Protein AF-A0A3D4I2K8-F1 (afdb_monomer_lite)

Secondary structure (DSSP, 8-state):
-EEEEETT-EEEEEEEEE-SS-B-TTS-EEEEEEETTEEEEEEEE-B-TT-EEEEEEEEE--SS-EEEEEEEEESSSEES-SEEEEEEE-----PPPPP-TT---TT--PPPPP----B-EEEEEEEEEEEE--EEEE--EEEEE-TT-TTSEEEEE--EEEE--EEEEEEEEEEEEEEEEEEEEE-TT-TT-BTTEEEETSEEEEEEEEEEEES-GGG-----EEEEE-GGGTTTS-EEEEEEEE-GGG-EEEEPPPTT-TT--S-EEPPTTPPSEEEEEEEEEEEEEETTEEEEEEEEEEEEEEEETHHHHT-PPP---

Radius of gyration: 32.29 Å; chains: 1; bounding box: 83×31×121 Å

Foldseek 3Di:
DEAEAEAFAKAKDKWKFAAQAWQDQVRHKKKWKQWPNDIDIDTSATDHHGDMFMDMDIDTHHNDWDKIWIAMDMPHTDIPDRIYIYGHDYDDAQADDQFDPPDDDPPDDQADFDDDDFFFKDKTKGKDKDKDWDWDKDWDWDWDADPPDPVRTDTDTPIDTDTPIDIDMDIGMWMKGKDKAKDKAFDPPQPPDDTLEGAAQGWIKMKMKMAMDTPDQVQKFAWDWKKKAWRVCVSPNGIFIWDFPATTRTIMTIAQQDPPDPVSDRTDHGHQNDDFAKTKMWMKIWDTYHSRGIGIDIYIDTGTHDHGPVVVVPPDPPDDD

Structure (mmCIF, N/CA/C/O backbone):
data_AF-A0A3D4I2K8-F1
#
_entry.id   AF-A0A3D4I2K8-F1
#
loop_
_atom_site.group_PDB
_atom_site.id
_atom_site.type_symbol
_atom_site.label_atom_id
_atom_site.label_alt_id
_atom_site.label_comp_id
_atom_site.label_asym_id
_atom_site.label_entity_id
_atom_site.label_seq_id
_atom_site.pdbx_PDB_ins_code
_atom_site.Cartn_x
_atom_site.Cartn_y
_atom_site.Cartn_z
_atom_site.occupancy
_atom_site.B_iso_or_equiv
_atom_site.auth_seq_id
_atom_site.auth_comp_id
_atom_site.auth_asym_id
_atom_site.auth_atom_id
_atom_site.pdbx_PDB_model_num
ATOM 1 N N . ASP A 1 1 ? 18.053 4.740 -0.626 1.00 73.81 1 ASP A N 1
ATOM 2 C CA . ASP A 1 1 ? 16.709 5.035 -0.072 1.00 73.81 1 ASP A CA 1
ATOM 3 C C . ASP A 1 1 ? 16.330 4.235 1.176 1.00 73.81 1 ASP A C 1
ATOM 5 O O . ASP A 1 1 ? 16.915 3.188 1.446 1.00 73.81 1 ASP A O 1
ATOM 9 N N . THR A 1 2 ? 15.350 4.719 1.959 1.00 84.38 2 THR A N 1
ATOM 10 C CA . THR A 1 2 ? 14.771 3.992 3.112 1.00 84.38 2 THR A CA 1
ATOM 11 C C . THR A 1 2 ? 13.264 3.791 2.949 1.00 84.38 2 THR A C 1
ATOM 13 O O . THR A 1 2 ? 12.526 4.759 2.794 1.00 84.38 2 THR A O 1
ATOM 16 N N . ALA A 1 3 ? 12.797 2.548 3.070 1.00 88.94 3 ALA A N 1
ATOM 17 C CA . ALA A 1 3 ? 11.380 2.185 3.069 1.00 88.94 3 ALA A CA 1
ATOM 18 C C . ALA A 1 3 ? 10.972 1.582 4.422 1.00 88.94 3 ALA A C 1
ATOM 20 O O . ALA A 1 3 ? 11.785 0.941 5.085 1.00 88.94 3 ALA A O 1
ATOM 21 N N . THR A 1 4 ? 9.712 1.751 4.827 1.00 95.06 4 THR A N 1
ATOM 22 C CA . THR A 1 4 ? 9.173 1.144 6.057 1.00 95.06 4 THR A CA 1
ATOM 23 C C . THR A 1 4 ? 8.029 0.204 5.713 1.00 95.06 4 THR A C 1
ATOM 25 O O . THR A 1 4 ? 7.019 0.627 5.154 1.00 95.06 4 THR A O 1
ATOM 28 N N . TYR A 1 5 ? 8.167 -1.059 6.104 1.00 96.88 5 TYR A N 1
ATOM 29 C CA . TYR A 1 5 ? 7.206 -2.126 5.837 1.00 96.88 5 TYR A CA 1
ATOM 30 C C . TYR A 1 5 ? 6.769 -2.816 7.129 1.00 96.88 5 TYR A C 1
ATOM 32 O O . TYR A 1 5 ? 7.458 -2.732 8.144 1.00 96.88 5 TYR A O 1
ATOM 40 N N . ARG A 1 6 ? 5.628 -3.510 7.104 1.00 96.19 6 ARG A N 1
ATOM 41 C CA . ARG A 1 6 ? 5.141 -4.303 8.245 1.00 96.19 6 ARG A CA 1
ATOM 42 C C . ARG A 1 6 ? 5.667 -5.735 8.140 1.00 96.19 6 ARG A C 1
ATOM 44 O O . ARG A 1 6 ? 6.015 -6.191 7.054 1.00 96.19 6 ARG A O 1
ATOM 51 N N . CYS A 1 7 ? 5.770 -6.426 9.270 1.00 96.75 7 CYS A N 1
ATOM 52 C CA . CYS A 1 7 ? 6.119 -7.848 9.300 1.00 96.75 7 CYS A CA 1
ATOM 53 C C . CYS A 1 7 ? 5.029 -8.706 8.640 1.00 96.75 7 CYS A C 1
ATOM 55 O O . CYS A 1 7 ? 3.849 -8.408 8.811 1.00 96.75 7 CYS A O 1
ATOM 57 N N . ASP A 1 8 ? 5.431 -9.805 7.995 1.00 95.94 8 ASP A N 1
ATOM 58 C CA . ASP A 1 8 ? 4.536 -10.829 7.420 1.00 95.94 8 ASP A CA 1
ATOM 59 C C . ASP A 1 8 ? 3.529 -10.269 6.386 1.00 95.94 8 ASP A C 1
ATOM 61 O O . ASP A 1 8 ? 2.357 -10.653 6.346 1.00 95.94 8 ASP A O 1
ATOM 65 N N . THR A 1 9 ? 3.977 -9.329 5.547 1.00 96.69 9 THR A N 1
ATOM 66 C CA . THR A 1 9 ? 3.178 -8.711 4.476 1.00 96.69 9 THR A CA 1
ATOM 67 C C . THR A 1 9 ? 3.872 -8.795 3.119 1.00 96.69 9 THR A C 1
ATOM 69 O O . THR A 1 9 ? 5.096 -8.871 3.015 1.00 96.69 9 THR A O 1
ATOM 72 N N . ASP A 1 10 ? 3.078 -8.768 2.049 1.00 97.75 10 ASP A N 1
ATOM 73 C CA . ASP A 1 10 ? 3.593 -8.588 0.693 1.00 97.75 10 ASP A CA 1
ATOM 74 C C . ASP A 1 10 ? 3.864 -7.107 0.437 1.00 97.75 10 ASP A C 1
ATOM 76 O O . ASP A 1 10 ? 3.031 -6.253 0.728 1.00 97.75 10 ASP A O 1
ATOM 80 N N . VAL A 1 11 ? 5.003 -6.774 -0.151 1.00 98.00 11 VAL A N 1
ATOM 81 C CA . VAL A 1 11 ? 5.384 -5.383 -0.408 1.00 98.00 11 VAL A CA 1
ATOM 82 C C . VAL A 1 11 ? 5.962 -5.228 -1.804 1.00 98.00 11 VAL A C 1
ATOM 84 O O . VAL A 1 11 ? 6.382 -6.201 -2.434 1.00 98.00 11 VAL A O 1
ATOM 87 N N . VAL A 1 12 ? 5.972 -3.989 -2.291 1.00 98.25 12 VAL A N 1
ATOM 88 C CA . VAL A 1 12 ? 6.625 -3.608 -3.544 1.00 98.25 12 VAL A CA 1
ATOM 89 C C . VAL A 1 12 ? 7.710 -2.591 -3.217 1.00 98.25 12 VAL A C 1
ATOM 91 O O . VAL A 1 12 ? 7.452 -1.588 -2.549 1.00 98.25 12 VAL A O 1
ATOM 94 N N . THR A 1 13 ? 8.929 -2.878 -3.661 1.00 97.81 13 THR A N 1
ATOM 95 C CA . THR A 1 13 ? 10.076 -1.971 -3.570 1.00 97.81 13 THR A CA 1
ATOM 96 C C . THR A 1 13 ? 10.485 -1.583 -4.976 1.00 97.81 13 THR A C 1
ATOM 98 O O . THR A 1 13 ? 10.654 -2.463 -5.817 1.00 97.81 13 THR A O 1
ATOM 101 N N . SER A 1 14 ? 10.664 -0.288 -5.210 1.00 97.38 14 SER A N 1
ATOM 102 C CA . SER A 1 14 ? 10.952 0.260 -6.532 1.00 97.38 14 SER A CA 1
ATOM 103 C C . SER A 1 14 ? 12.134 1.212 -6.474 1.00 97.38 14 SER A C 1
ATOM 105 O O . SER A 1 14 ? 12.359 1.844 -5.445 1.00 97.38 14 SER A O 1
ATOM 107 N N . VAL A 1 15 ? 12.841 1.331 -7.592 1.00 97.62 15 VAL A N 1
ATOM 108 C CA . VAL A 1 15 ? 13.827 2.385 -7.858 1.00 97.62 15 VAL A CA 1
ATOM 109 C C . VAL A 1 15 ? 13.596 2.922 -9.268 1.00 97.62 15 VAL A C 1
ATOM 111 O O . VAL A 1 15 ? 12.865 2.311 -10.056 1.00 97.62 15 VAL A O 1
ATOM 114 N N . VAL A 1 16 ? 14.196 4.061 -9.599 1.00 98.00 16 VAL A N 1
ATOM 115 C CA . VAL A 1 16 ? 14.132 4.614 -10.957 1.00 98.00 16 VAL A CA 1
ATOM 116 C C . VAL A 1 16 ? 15.341 4.131 -11.752 1.00 98.00 16 VAL A C 1
ATOM 118 O O . VAL A 1 16 ? 16.465 4.179 -11.257 1.00 98.00 16 VAL A O 1
ATOM 121 N N . LEU A 1 17 ? 15.110 3.669 -12.981 1.00 98.50 17 LEU A N 1
ATOM 122 C CA . LEU A 1 17 ? 16.149 3.430 -13.978 1.00 98.50 17 LEU A CA 1
ATOM 123 C C . LEU A 1 17 ? 16.086 4.551 -15.018 1.00 98.50 17 LEU A C 1
ATOM 125 O O . LEU A 1 17 ? 15.033 4.759 -15.617 1.00 98.50 17 LEU A O 1
ATOM 129 N N . SER A 1 18 ? 17.199 5.240 -15.249 1.00 98.00 18 SER A N 1
ATOM 130 C CA . SER A 1 18 ? 17.354 6.249 -16.302 1.00 98.00 18 SER A CA 1
ATOM 131 C C . SER A 1 18 ? 18.456 5.860 -17.287 1.00 98.00 18 SER A C 1
ATOM 133 O O . SER A 1 18 ? 19.320 5.033 -16.982 1.00 98.00 18 SER A O 1
ATOM 135 N N . SER A 1 19 ? 18.444 6.423 -18.493 1.00 97.25 19 SER A N 1
ATOM 136 C CA . SER A 1 19 ? 19.515 6.192 -19.465 1.00 97.25 19 SER A CA 1
ATOM 137 C C . SER A 1 19 ? 19.704 7.379 -20.392 1.00 97.25 19 SER A C 1
ATOM 139 O O . SER A 1 19 ? 18.735 7.908 -20.912 1.00 97.25 19 SER A O 1
ATOM 141 N N . ASP A 1 20 ? 20.957 7.751 -20.649 1.00 97.00 20 ASP A N 1
ATOM 142 C CA . ASP A 1 20 ? 21.304 8.811 -21.606 1.00 97.00 20 ASP A CA 1
ATOM 143 C C . ASP A 1 20 ? 21.346 8.307 -23.062 1.00 97.00 20 ASP A C 1
ATOM 145 O O . ASP A 1 20 ? 21.578 9.079 -23.986 1.00 97.00 20 ASP A O 1
ATOM 149 N N . SER A 1 21 ? 21.153 7.003 -23.271 1.00 96.19 21 SER A N 1
ATOM 150 C CA . SER A 1 21 ? 21.196 6.332 -24.572 1.00 96.19 21 SER A CA 1
ATOM 151 C C . SER A 1 21 ? 20.021 5.379 -24.718 1.00 96.19 21 SER A C 1
ATOM 153 O O . SER A 1 21 ? 19.584 4.804 -23.721 1.00 96.19 21 SER A O 1
ATOM 155 N N . ASP A 1 22 ? 19.587 5.125 -25.948 1.00 96.62 22 ASP A N 1
ATOM 156 C CA . ASP A 1 22 ? 18.518 4.170 -26.213 1.00 96.62 22 ASP A CA 1
ATOM 157 C C . ASP A 1 22 ? 18.853 2.768 -25.687 1.00 96.62 22 ASP A C 1
ATOM 159 O O . ASP A 1 22 ? 19.943 2.211 -25.883 1.00 96.62 22 ASP A O 1
ATOM 163 N N . ILE A 1 23 ? 17.872 2.168 -25.024 1.00 97.06 23 ILE A N 1
ATOM 164 C CA . ILE A 1 23 ? 17.882 0.775 -24.609 1.00 97.06 23 ILE A CA 1
ATOM 165 C C . ILE A 1 23 ? 17.002 0.001 -25.585 1.00 97.06 23 ILE A C 1
ATOM 167 O O . ILE A 1 23 ? 15.796 -0.147 -25.389 1.00 97.06 23 ILE A O 1
ATOM 171 N N . TYR A 1 24 ? 17.649 -0.503 -26.631 1.00 95.12 24 TYR A N 1
ATOM 172 C CA . TYR A 1 24 ? 16.999 -1.215 -27.724 1.00 95.12 24 TYR A CA 1
ATOM 173 C C . TYR A 1 24 ? 16.462 -2.608 -27.331 1.00 95.12 24 TYR A C 1
ATOM 175 O O . TYR A 1 24 ? 17.097 -3.303 -26.526 1.00 95.12 24 TYR A O 1
ATOM 183 N N . PRO A 1 25 ? 15.353 -3.070 -27.944 1.00 94.12 25 PRO A N 1
ATOM 184 C CA . PRO A 1 25 ? 14.777 -4.404 -27.716 1.00 94.12 25 PRO A CA 1
ATOM 185 C C . PRO A 1 25 ? 15.664 -5.599 -28.083 1.00 94.12 25 PRO A C 1
ATOM 187 O O . PRO A 1 25 ? 15.483 -6.678 -27.525 1.00 94.12 25 PRO A O 1
ATOM 190 N N . ASP A 1 26 ? 16.627 -5.441 -28.993 1.00 92.56 26 ASP A N 1
ATOM 191 C CA . ASP A 1 26 ? 17.582 -6.500 -29.360 1.00 92.56 26 ASP A CA 1
ATOM 192 C C . ASP A 1 26 ? 18.647 -6.729 -28.268 1.00 92.56 26 ASP A C 1
ATOM 194 O O . ASP A 1 26 ? 19.239 -7.807 -28.153 1.00 92.56 26 ASP A O 1
ATOM 198 N N . LYS A 1 27 ? 18.886 -5.711 -27.435 1.00 94.25 27 LYS A N 1
ATOM 199 C CA . LYS A 1 27 ? 19.823 -5.719 -26.309 1.00 94.25 27 LYS A CA 1
ATOM 200 C C . LYS A 1 27 ? 19.168 -5.037 -25.103 1.00 94.25 27 LYS A C 1
ATOM 202 O O . LYS A 1 27 ? 19.675 -4.003 -24.652 1.00 94.25 27 LYS A O 1
ATOM 207 N N . PRO A 1 28 ? 18.085 -5.595 -24.544 1.00 97.19 28 PRO A N 1
ATOM 208 C CA . PRO A 1 28 ? 17.342 -4.928 -23.491 1.00 97.19 28 PRO A CA 1
ATOM 209 C C . PRO A 1 28 ? 18.158 -4.863 -22.199 1.00 97.19 28 PRO A C 1
ATOM 211 O O . PRO A 1 28 ? 19.080 -5.657 -21.960 1.00 97.19 28 PRO A O 1
ATOM 214 N N . ALA A 1 29 ? 17.811 -3.915 -21.336 1.00 97.94 29 ALA A N 1
ATOM 215 C CA . ALA A 1 29 ? 18.359 -3.860 -19.995 1.00 97.94 29 ALA A CA 1
ATOM 216 C C . ALA A 1 29 ? 17.742 -4.938 -19.099 1.00 97.94 29 ALA A C 1
ATOM 218 O O . ALA A 1 29 ? 16.641 -5.449 -19.320 1.00 97.94 29 ALA A O 1
ATOM 219 N N . LYS A 1 30 ? 18.487 -5.277 -18.051 1.00 98.19 30 LYS A N 1
ATOM 220 C CA . LYS A 1 30 ? 18.049 -6.154 -16.973 1.00 98.19 30 LYS A CA 1
ATOM 221 C C . LYS A 1 30 ? 18.325 -5.463 -15.655 1.00 98.19 30 LYS A C 1
ATOM 223 O O . LYS A 1 30 ? 19.424 -4.943 -15.463 1.00 98.19 30 LYS A O 1
ATOM 228 N N . VAL A 1 31 ? 17.362 -5.504 -14.744 1.00 98.62 31 VAL A N 1
ATOM 229 C CA . VAL A 1 31 ? 17.534 -5.012 -13.374 1.00 98.62 31 VAL A CA 1
ATOM 230 C C . VAL A 1 31 ? 17.329 -6.164 -12.411 1.00 98.62 31 VAL A C 1
ATOM 232 O O . VAL A 1 31 ? 16.312 -6.849 -12.461 1.00 98.62 31 VAL A O 1
ATOM 235 N N . THR A 1 32 ? 18.305 -6.400 -11.540 1.00 98.62 32 THR A N 1
ATOM 236 C CA . THR A 1 32 ? 18.258 -7.468 -10.542 1.00 98.62 32 THR A CA 1
ATOM 237 C C . THR A 1 32 ? 18.207 -6.890 -9.140 1.00 98.62 32 THR A C 1
ATOM 239 O O . THR A 1 32 ? 19.153 -6.235 -8.706 1.00 98.62 32 THR A O 1
ATOM 242 N N . PHE A 1 33 ? 17.136 -7.215 -8.421 1.00 98.56 33 PHE A N 1
ATOM 243 C CA . PHE A 1 33 ? 16.983 -6.986 -6.991 1.00 98.56 33 PHE A CA 1
ATOM 244 C C . PHE A 1 33 ? 17.445 -8.224 -6.226 1.00 98.56 33 PHE A C 1
ATOM 246 O O . PHE A 1 33 ? 17.013 -9.343 -6.520 1.00 98.56 33 PHE A O 1
ATOM 253 N N . ARG A 1 34 ? 18.289 -8.047 -5.210 1.00 98.38 34 ARG A N 1
ATOM 254 C CA . ARG A 1 34 ? 18.646 -9.108 -4.265 1.00 98.38 34 ARG A CA 1
ATOM 255 C C . ARG A 1 34 ? 18.035 -8.803 -2.909 1.00 98.38 34 ARG A C 1
A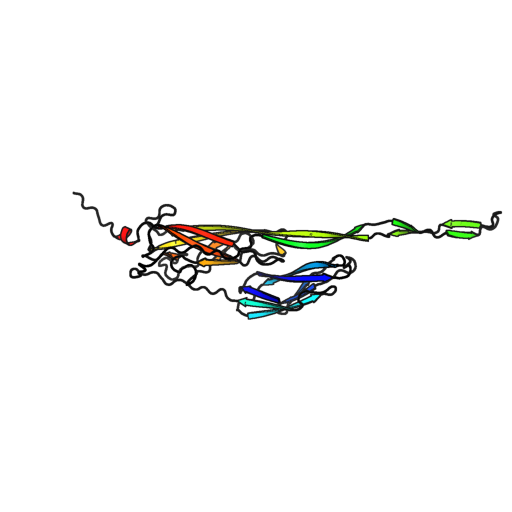TOM 257 O O . ARG A 1 34 ? 18.451 -7.870 -2.232 1.00 98.38 34 ARG A O 1
ATOM 264 N N . VAL A 1 35 ? 17.063 -9.616 -2.516 1.00 97.88 35 VAL A N 1
ATOM 265 C CA . VAL A 1 35 ? 16.274 -9.444 -1.294 1.00 97.88 35 VAL A CA 1
ATOM 266 C C . VAL A 1 35 ? 16.384 -10.717 -0.467 1.00 97.88 35 VAL A C 1
ATOM 268 O O . VAL A 1 35 ? 16.041 -11.794 -0.954 1.00 97.88 35 VAL A O 1
ATOM 271 N N . LEU A 1 36 ? 16.866 -10.618 0.777 1.00 95.25 36 LEU A N 1
ATOM 272 C CA . LEU A 1 36 ? 16.980 -11.760 1.703 1.00 95.25 36 LEU A CA 1
ATOM 273 C C . LEU A 1 36 ? 17.702 -12.981 1.088 1.00 95.25 36 LEU A C 1
ATOM 275 O O . LEU A 1 36 ? 17.273 -14.124 1.239 1.00 95.25 36 LEU A O 1
ATOM 279 N N . GLY A 1 37 ? 18.779 -12.734 0.334 1.00 92.62 37 GLY A N 1
ATOM 280 C CA . GLY A 1 37 ? 19.562 -13.782 -0.335 1.00 92.62 37 GLY A CA 1
ATOM 281 C C . GLY A 1 37 ? 18.918 -14.386 -1.591 1.00 92.62 37 GLY A C 1
ATOM 282 O O . GLY A 1 37 ? 19.500 -15.289 -2.186 1.00 92.62 37 GLY A O 1
ATOM 283 N N . ARG A 1 38 ? 17.747 -13.898 -2.024 1.00 96.56 38 ARG A N 1
ATOM 284 C CA . ARG A 1 38 ? 17.092 -14.286 -3.285 1.00 96.56 38 ARG A CA 1
ATOM 285 C C . ARG A 1 38 ? 17.285 -13.213 -4.346 1.00 96.56 38 ARG A C 1
ATOM 287 O O . ARG A 1 38 ? 17.284 -12.030 -4.019 1.00 96.56 38 ARG A O 1
ATOM 294 N N . SER A 1 39 ? 17.405 -13.619 -5.605 1.00 97.38 39 SER A N 1
ATOM 295 C CA . SER A 1 39 ? 17.514 -12.708 -6.748 1.00 97.38 39 SER A CA 1
ATOM 296 C C . SER A 1 39 ? 16.221 -12.680 -7.557 1.00 97.38 39 SER A C 1
ATOM 298 O O . SER A 1 39 ? 15.672 -13.730 -7.880 1.00 97.38 39 SER A O 1
ATOM 300 N N . TYR A 1 40 ? 15.771 -11.476 -7.897 1.00 97.69 40 TYR A N 1
ATOM 301 C CA . TYR A 1 40 ? 14.619 -11.204 -8.749 1.00 97.69 40 TYR A CA 1
ATOM 302 C C . TYR A 1 40 ? 15.092 -10.325 -9.899 1.00 97.69 40 TYR A C 1
ATOM 304 O O . TYR A 1 40 ? 15.597 -9.230 -9.655 1.00 97.69 40 TYR A O 1
ATOM 312 N N . THR A 1 41 ? 14.955 -10.798 -11.133 1.00 97.69 41 THR A N 1
ATOM 313 C CA . THR A 1 41 ? 15.442 -10.083 -12.316 1.00 97.69 41 THR A CA 1
ATOM 314 C C . THR A 1 41 ? 14.270 -9.670 -13.191 1.00 97.69 41 THR A C 1
ATOM 316 O O . THR A 1 41 ? 13.504 -10.519 -13.637 1.00 97.69 41 THR A O 1
ATOM 319 N N . LEU A 1 42 ? 14.159 -8.369 -13.442 1.00 96.88 42 LEU A N 1
ATOM 320 C CA . LEU A 1 42 ? 13.325 -7.799 -14.488 1.00 96.88 42 LEU A CA 1
ATOM 321 C C . LEU A 1 42 ? 14.142 -7.803 -15.776 1.00 96.88 42 LEU A C 1
ATOM 323 O O . LEU A 1 42 ? 15.297 -7.366 -15.781 1.00 96.88 42 LEU A O 1
ATOM 327 N N . THR A 1 43 ? 13.558 -8.335 -16.840 1.00 96.88 43 THR A N 1
ATOM 328 C CA . THR A 1 43 ? 14.152 -8.418 -18.176 1.00 96.88 43 THR A CA 1
ATOM 329 C C . THR A 1 43 ? 13.365 -7.563 -19.152 1.00 96.88 43 THR A C 1
ATOM 331 O O . THR A 1 43 ? 12.342 -6.988 -18.784 1.00 96.88 43 THR A O 1
ATOM 334 N N . ASP A 1 44 ? 13.862 -7.486 -20.386 1.00 96.44 44 ASP A N 1
ATOM 335 C CA . ASP A 1 44 ? 13.140 -6.885 -21.512 1.00 96.44 44 ASP A CA 1
ATOM 336 C C . ASP A 1 44 ? 12.793 -5.410 -21.267 1.00 96.44 44 ASP A C 1
ATOM 338 O O . ASP A 1 44 ? 11.813 -4.879 -21.778 1.00 96.44 44 ASP A O 1
ATOM 342 N N . ILE A 1 45 ? 13.631 -4.743 -20.465 1.00 97.88 45 ILE A N 1
ATOM 343 C CA . ILE A 1 45 ? 13.529 -3.316 -20.208 1.00 97.88 45 ILE A CA 1
ATOM 344 C C . ILE A 1 45 ? 14.093 -2.588 -21.420 1.00 97.88 45 ILE A C 1
ATOM 346 O O . ILE A 1 45 ? 15.273 -2.734 -21.744 1.00 97.88 45 ILE A O 1
ATOM 350 N N . VAL A 1 46 ? 13.244 -1.789 -22.044 1.00 97.81 46 VAL A N 1
ATOM 351 C CA . VAL A 1 46 ? 13.559 -0.911 -23.172 1.00 97.81 46 VAL A CA 1
ATOM 352 C C . VAL A 1 46 ? 13.195 0.511 -22.779 1.00 97.81 46 VAL A C 1
ATOM 354 O O . VAL A 1 46 ? 12.406 0.682 -21.854 1.00 97.81 46 VAL A O 1
ATOM 357 N N . MET A 1 47 ? 13.814 1.515 -23.394 1.00 97.31 47 MET A N 1
ATOM 358 C CA . MET A 1 47 ? 13.598 2.932 -23.067 1.00 97.31 47 MET A CA 1
ATOM 359 C C . MET A 1 47 ? 14.352 3.813 -24.068 1.00 97.31 47 MET A C 1
ATOM 361 O O . MET A 1 47 ? 15.493 3.463 -24.382 1.00 97.31 47 MET A O 1
ATOM 365 N N . PRO A 1 48 ? 13.790 4.937 -24.538 1.00 97.44 48 PRO A N 1
ATOM 366 C CA . PRO A 1 48 ? 14.530 5.859 -25.392 1.00 97.44 48 PRO A CA 1
ATOM 367 C C . PRO A 1 48 ? 15.583 6.655 -24.601 1.00 97.44 48 PRO A C 1
ATOM 369 O O . PRO A 1 48 ? 15.534 6.757 -23.371 1.00 97.44 48 PRO A O 1
ATOM 372 N N . ALA A 1 49 ? 16.553 7.223 -25.312 1.00 97.12 49 ALA A N 1
ATOM 373 C CA . ALA A 1 49 ? 17.593 8.066 -24.735 1.00 97.12 49 ALA A CA 1
ATOM 374 C C . ALA A 1 49 ? 17.012 9.276 -23.977 1.00 97.12 49 ALA A C 1
ATOM 376 O O . ALA A 1 49 ? 16.124 9.970 -24.465 1.00 97.12 49 ALA A O 1
ATOM 377 N N . GLY A 1 50 ? 17.554 9.562 -22.793 1.00 97.31 50 GLY A N 1
ATOM 378 C CA . GLY A 1 50 ? 17.160 10.688 -21.941 1.00 97.31 50 GLY A CA 1
ATOM 379 C C . GLY A 1 50 ? 15.948 10.425 -21.042 1.00 97.31 50 GLY A C 1
ATOM 380 O O . GLY A 1 50 ? 15.641 11.264 -20.195 1.00 97.31 50 GLY A O 1
ATOM 381 N N . GLU A 1 51 ? 15.285 9.275 -21.177 1.00 97.94 51 GLU A N 1
ATOM 382 C CA . GLU A 1 51 ? 14.089 8.940 -20.403 1.00 97.94 51 GLU A CA 1
ATOM 383 C C . GLU A 1 51 ? 14.387 8.114 -19.139 1.00 97.94 51 GLU A C 1
ATOM 385 O O . GLU A 1 51 ? 15.517 7.689 -18.853 1.00 97.94 51 GLU A O 1
ATOM 390 N N . SER A 1 52 ? 13.337 7.909 -18.338 1.00 97.06 52 SER A N 1
ATOM 391 C CA . SER A 1 52 ? 13.373 7.075 -17.136 1.00 97.06 52 SER A CA 1
ATOM 392 C C . SER A 1 52 ? 12.092 6.262 -16.955 1.00 97.06 52 SER A C 1
ATOM 394 O O . SER A 1 52 ? 11.038 6.604 -17.491 1.00 97.06 52 SER A O 1
ATOM 396 N N . GLN A 1 53 ? 12.169 5.189 -16.169 1.00 97.56 53 GLN A N 1
ATOM 397 C CA . GLN A 1 53 ? 10.994 4.450 -15.710 1.00 97.56 53 GLN A CA 1
ATOM 398 C C . GLN A 1 53 ? 11.225 3.791 -14.349 1.00 97.56 53 GLN A C 1
ATOM 400 O O . GLN A 1 53 ? 12.361 3.600 -13.904 1.00 97.56 53 GLN A O 1
ATOM 405 N N . LEU A 1 54 ? 10.134 3.405 -13.686 1.00 97.75 54 LEU A N 1
ATOM 406 C CA . LEU A 1 54 ? 10.210 2.610 -12.464 1.00 97.75 54 LEU A CA 1
ATOM 407 C C . LEU A 1 54 ? 10.575 1.162 -12.789 1.00 97.75 54 LEU A C 1
ATOM 409 O O . LEU A 1 54 ? 10.043 0.555 -13.715 1.00 97.75 54 LEU A O 1
ATOM 413 N N . VAL A 1 55 ? 11.425 0.582 -11.952 1.00 98.06 55 VAL A N 1
ATOM 414 C CA . VAL A 1 55 ? 11.698 -0.856 -11.900 1.00 98.06 55 VAL A CA 1
ATOM 415 C C . VAL A 1 55 ? 11.465 -1.321 -10.471 1.00 98.06 55 VAL A C 1
ATOM 417 O O . VAL A 1 55 ? 11.813 -0.619 -9.522 1.00 98.06 55 VAL A O 1
ATOM 420 N N . TRP A 1 56 ? 10.829 -2.477 -10.286 1.00 98.12 56 TRP A N 1
ATOM 421 C CA . TRP A 1 56 ? 10.347 -2.877 -8.964 1.00 98.12 56 TRP A CA 1
ATOM 422 C C . TRP A 1 56 ? 10.385 -4.378 -8.735 1.00 98.12 56 TRP A C 1
ATOM 424 O O . TRP A 1 56 ? 10.267 -5.179 -9.656 1.00 98.12 56 TRP A O 1
ATOM 434 N N . VAL A 1 57 ? 10.449 -4.763 -7.466 1.00 98.00 57 VAL A N 1
ATOM 435 C CA . VAL A 1 57 ? 10.302 -6.141 -7.010 1.00 98.00 57 VAL A CA 1
ATOM 436 C C . VAL A 1 57 ? 9.138 -6.241 -6.035 1.00 98.00 57 VAL A C 1
ATOM 438 O O . VAL A 1 57 ? 9.023 -5.457 -5.092 1.00 98.00 57 VAL A O 1
ATOM 441 N N . LYS A 1 58 ? 8.281 -7.243 -6.244 1.00 97.81 58 LYS A N 1
ATOM 442 C CA . LYS A 1 58 ? 7.292 -7.671 -5.254 1.00 97.81 58 LYS A CA 1
ATOM 443 C C . LYS A 1 58 ? 7.876 -8.818 -4.432 1.00 97.81 58 LYS A C 1
ATOM 445 O O . LYS A 1 58 ? 8.324 -9.811 -5.001 1.00 97.81 58 LYS A O 1
ATOM 450 N N . TRP A 1 59 ? 7.869 -8.691 -3.110 1.00 97.81 59 TRP A N 1
ATOM 451 C CA . TRP A 1 59 ? 8.450 -9.675 -2.194 1.00 97.81 59 TRP A CA 1
ATOM 452 C C . TRP A 1 59 ? 7.676 -9.733 -0.874 1.00 97.81 59 TRP A C 1
ATOM 454 O O . TRP A 1 59 ? 6.825 -8.889 -0.615 1.00 97.81 59 TRP A O 1
ATOM 464 N N . HIS A 1 60 ? 7.957 -10.747 -0.055 1.00 97.69 60 HIS A N 1
ATOM 465 C CA . HIS A 1 60 ? 7.289 -10.961 1.228 1.00 97.69 60 HIS A CA 1
ATOM 466 C C . HIS A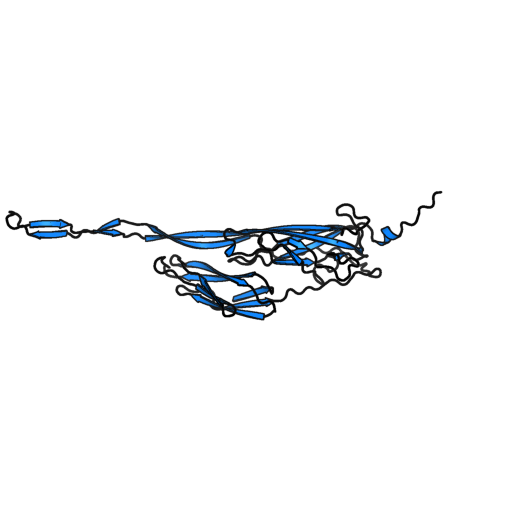 1 60 ? 8.233 -10.647 2.391 1.00 97.69 60 HIS A C 1
ATOM 468 O O . HIS A 1 60 ? 9.362 -11.153 2.422 1.00 97.69 60 HIS A O 1
ATOM 474 N N . THR A 1 61 ? 7.789 -9.820 3.336 1.00 98.06 61 THR A N 1
ATOM 475 C CA . THR A 1 61 ? 8.614 -9.376 4.463 1.00 98.06 61 THR A CA 1
ATOM 476 C C . THR A 1 61 ? 8.811 -10.484 5.506 1.00 98.06 61 THR A C 1
ATOM 478 O O . THR A 1 61 ? 8.005 -11.408 5.617 1.00 98.06 61 THR A O 1
ATOM 481 N N . PRO A 1 62 ? 9.892 -10.440 6.305 1.00 97.69 62 PRO A N 1
ATOM 482 C CA . PRO A 1 62 ? 10.073 -11.371 7.410 1.00 97.69 62 PRO A CA 1
ATOM 483 C C . PRO A 1 62 ? 8.991 -11.236 8.485 1.00 97.69 62 PRO A C 1
ATOM 485 O O . PRO A 1 62 ? 8.398 -10.177 8.680 1.00 97.69 62 PRO A O 1
ATOM 488 N N . LYS A 1 63 ? 8.817 -12.305 9.267 1.00 96.19 63 LYS A N 1
ATOM 489 C CA . LYS A 1 63 ? 7.861 -12.356 10.387 1.00 96.19 63 LYS A CA 1
ATOM 490 C C . LYS A 1 63 ? 8.275 -11.540 11.606 1.00 96.19 63 LYS A C 1
ATOM 492 O O . LYS A 1 63 ? 7.439 -11.222 12.444 1.00 96.19 63 LYS A O 1
ATOM 497 N N . THR A 1 64 ? 9.567 -11.260 11.743 1.00 96.25 64 THR A N 1
ATOM 498 C CA . THR A 1 64 ? 10.124 -10.534 12.885 1.00 96.25 64 THR A CA 1
ATOM 499 C C . THR A 1 64 ? 10.750 -9.225 12.425 1.00 96.25 64 THR A C 1
ATOM 501 O O . THR A 1 64 ? 11.407 -9.222 11.373 1.00 96.25 64 THR A O 1
ATOM 504 N N . PRO A 1 65 ? 10.621 -8.147 13.222 1.00 97.12 65 PRO A N 1
ATOM 505 C CA . PRO A 1 65 ? 11.188 -6.853 12.880 1.00 97.12 65 PRO A CA 1
ATOM 506 C C . PRO A 1 65 ? 12.686 -6.944 12.628 1.00 97.12 65 PRO A C 1
ATOM 508 O O . PRO A 1 65 ? 13.421 -7.527 13.426 1.00 97.12 65 PRO A O 1
ATOM 511 N N . GLN A 1 66 ? 13.131 -6.375 11.516 1.00 97.19 66 GLN A N 1
ATOM 512 C CA . GLN A 1 66 ? 14.539 -6.305 11.145 1.00 97.19 66 GLN A CA 1
ATOM 513 C C . GLN A 1 66 ? 14.746 -5.297 10.018 1.00 97.19 66 GLN A C 1
ATOM 515 O O . GLN A 1 66 ? 13.805 -4.896 9.334 1.00 97.19 66 GLN A O 1
ATOM 520 N N . LYS A 1 67 ? 16.002 -4.918 9.794 1.00 97.31 67 LYS A N 1
ATOM 521 C CA . LYS A 1 67 ? 16.391 -4.197 8.583 1.00 97.31 67 LYS A CA 1
ATOM 522 C C . LYS A 1 67 ? 16.738 -5.200 7.493 1.00 97.31 67 LYS A C 1
ATOM 524 O O . LYS A 1 67 ? 17.471 -6.153 7.747 1.00 97.31 67 LYS A O 1
ATOM 529 N N . VAL A 1 68 ? 16.214 -4.977 6.297 1.00 97.94 68 VAL A N 1
ATOM 530 C CA . VAL A 1 68 ? 16.514 -5.758 5.101 1.00 97.94 68 VAL A CA 1
ATOM 531 C C . VAL A 1 68 ? 17.205 -4.836 4.110 1.00 97.94 68 VAL A C 1
ATOM 533 O O . VAL A 1 68 ? 16.598 -3.882 3.629 1.00 97.94 68 VAL A O 1
ATOM 536 N N . ASN A 1 69 ? 18.463 -5.125 3.796 1.00 97.44 69 ASN A N 1
ATOM 537 C CA . ASN A 1 69 ? 19.183 -4.411 2.750 1.00 97.44 69 ASN A CA 1
ATOM 538 C C . ASN A 1 69 ? 18.899 -5.082 1.408 1.00 97.44 69 ASN A C 1
ATOM 540 O O . ASN A 1 69 ? 19.100 -6.290 1.248 1.00 97.44 69 ASN A O 1
ATOM 544 N N . ILE A 1 70 ? 18.404 -4.294 0.461 1.00 98.19 70 ILE A N 1
ATOM 545 C CA . ILE A 1 70 ? 18.063 -4.731 -0.886 1.00 98.19 70 ILE A CA 1
ATOM 546 C C . ILE A 1 70 ? 19.094 -4.127 -1.823 1.00 98.19 70 ILE A C 1
ATOM 548 O O . ILE A 1 70 ? 19.102 -2.915 -2.009 1.00 98.19 70 ILE A O 1
ATOM 552 N N . SER A 1 71 ? 19.948 -4.963 -2.413 1.00 98.00 71 SER A N 1
ATOM 553 C CA . SER A 1 71 ? 20.866 -4.492 -3.458 1.00 98.00 71 SER A CA 1
ATOM 554 C C . SER A 1 71 ? 20.191 -4.561 -4.818 1.00 98.00 71 SER A C 1
ATOM 556 O O . SER A 1 71 ? 19.496 -5.533 -5.132 1.00 98.00 71 SER A O 1
ATOM 558 N N . VAL A 1 72 ? 20.401 -3.529 -5.621 1.00 98.31 72 VAL A N 1
ATOM 559 C CA . VAL A 1 72 ? 19.846 -3.371 -6.958 1.00 98.31 72 VAL A CA 1
ATOM 560 C C . VAL A 1 72 ? 21.001 -3.173 -7.928 1.00 98.31 72 VAL A C 1
ATOM 562 O O . VAL A 1 72 ? 21.960 -2.464 -7.652 1.00 98.31 72 VAL A O 1
ATOM 565 N N . SER A 1 73 ? 20.940 -3.854 -9.065 1.00 98.25 73 SER A N 1
ATOM 566 C CA . SER A 1 73 ? 21.962 -3.749 -10.109 1.00 98.25 73 SER A CA 1
ATOM 567 C C . SER A 1 73 ? 21.302 -3.728 -11.476 1.00 98.25 73 SER A C 1
ATOM 569 O O . SER A 1 73 ? 20.339 -4.463 -11.702 1.00 98.25 73 SER A O 1
ATOM 571 N N . SER A 1 74 ? 21.819 -2.902 -12.379 1.00 98.06 74 SER A N 1
ATOM 572 C CA . SER A 1 74 ? 21.367 -2.798 -13.763 1.00 98.06 74 SER A CA 1
ATOM 573 C C . SER A 1 74 ? 22.470 -3.260 -14.718 1.00 98.06 74 SER A C 1
ATOM 575 O O . SER A 1 74 ? 23.659 -3.095 -14.451 1.00 98.06 74 SER A O 1
ATOM 577 N N . SER A 1 75 ? 22.092 -3.871 -15.843 1.00 97.88 75 SER A N 1
ATOM 578 C CA . SER A 1 75 ? 23.045 -4.200 -16.916 1.00 97.88 75 SER A CA 1
ATOM 579 C C . SER A 1 75 ? 23.327 -3.019 -17.850 1.00 97.88 75 SER A C 1
ATOM 581 O O . SER A 1 75 ? 24.310 -3.042 -18.585 1.00 97.88 75 SER A O 1
ATOM 583 N N . LYS A 1 76 ? 22.424 -2.033 -17.873 1.00 97.19 76 LYS A N 1
ATOM 584 C CA . LYS A 1 76 ? 22.463 -0.799 -18.666 1.00 97.19 76 LYS A CA 1
ATOM 585 C C . LYS A 1 76 ? 21.714 0.293 -17.905 1.00 97.19 76 LYS A C 1
ATOM 587 O O . LYS A 1 76 ? 20.833 -0.032 -17.112 1.00 97.19 76 LYS A O 1
ATOM 592 N N . GLY A 1 77 ? 22.017 1.554 -18.201 1.00 96.25 77 GLY A N 1
ATOM 593 C CA . GLY A 1 77 ? 21.400 2.700 -17.535 1.00 96.25 77 GLY A CA 1
ATOM 594 C C . GLY A 1 77 ? 21.871 2.885 -16.092 1.00 96.25 77 GLY A C 1
ATOM 595 O O . GLY A 1 77 ? 22.636 2.083 -15.555 1.00 96.25 77 GLY A O 1
ATOM 596 N N . ASN A 1 78 ? 21.393 3.958 -15.475 1.00 97.88 78 ASN A N 1
ATOM 597 C CA . ASN A 1 78 ? 21.749 4.393 -14.135 1.00 97.88 78 ASN A CA 1
ATOM 598 C C . ASN A 1 78 ? 20.552 4.196 -13.201 1.00 97.88 78 ASN A C 1
ATOM 600 O O . ASN A 1 78 ? 19.420 4.531 -13.549 1.00 97.88 78 ASN A O 1
ATOM 604 N N . LEU A 1 79 ? 20.797 3.635 -12.022 1.00 97.88 79 LEU A N 1
ATOM 605 C CA . LEU A 1 79 ? 19.778 3.483 -10.987 1.00 97.88 79 LEU A CA 1
ATOM 606 C C . LEU A 1 79 ? 19.779 4.718 -10.084 1.00 97.88 79 LEU A C 1
ATOM 608 O O . LEU A 1 79 ? 20.849 5.248 -9.785 1.00 97.88 79 LEU A O 1
ATOM 612 N N . SER A 1 80 ? 18.604 5.141 -9.612 1.00 97.44 80 SER A N 1
ATOM 613 C CA . SER A 1 80 ? 18.512 6.152 -8.546 1.00 97.44 80 SER A CA 1
ATOM 614 C C . SER A 1 80 ? 19.195 5.675 -7.266 1.00 97.44 80 SER A C 1
ATOM 616 O O . SER A 1 80 ? 19.849 6.456 -6.580 1.00 97.44 80 SER A O 1
ATOM 618 N N . ASP A 1 81 ? 19.070 4.376 -6.987 1.00 96.69 81 ASP A N 1
ATOM 619 C CA . ASP A 1 81 ? 19.601 3.711 -5.809 1.00 96.69 81 ASP A CA 1
ATOM 620 C C . ASP A 1 81 ? 20.061 2.300 -6.181 1.00 96.69 81 ASP A C 1
ATOM 622 O O . ASP A 1 81 ? 19.311 1.504 -6.753 1.00 96.69 81 ASP A O 1
ATOM 626 N N . ASP A 1 82 ? 21.293 1.972 -5.812 1.00 96.38 82 ASP A N 1
ATOM 627 C CA . ASP A 1 82 ? 21.860 0.625 -5.860 1.00 96.38 82 ASP A CA 1
ATOM 628 C C . ASP A 1 82 ? 21.640 -0.147 -4.545 1.00 96.38 82 ASP A C 1
ATOM 630 O O . ASP A 1 82 ? 21.756 -1.374 -4.511 1.00 96.38 82 ASP A O 1
ATOM 634 N N . GLU A 1 83 ? 21.250 0.545 -3.469 1.00 96.81 83 GLU A N 1
ATOM 635 C CA . GLU A 1 83 ? 20.850 -0.053 -2.197 1.00 96.81 83 GLU A CA 1
ATOM 636 C C . GLU A 1 83 ? 19.602 0.623 -1.598 1.00 96.81 83 GLU A C 1
ATOM 638 O O . GLU A 1 83 ? 19.540 1.835 -1.364 1.00 96.81 83 GLU A O 1
ATOM 643 N N . VAL A 1 84 ? 18.596 -0.193 -1.275 1.00 97.25 84 VAL A N 1
ATOM 644 C CA . VAL A 1 84 ? 17.392 0.229 -0.550 1.00 97.25 84 VAL A CA 1
ATOM 645 C C . VAL A 1 84 ? 17.369 -0.442 0.818 1.00 97.25 84 VAL A C 1
ATOM 647 O O . VAL A 1 84 ? 17.385 -1.668 0.932 1.00 97.25 84 VAL A O 1
ATOM 650 N N . THR A 1 85 ? 17.295 0.361 1.879 1.00 97.38 85 THR A N 1
ATOM 651 C CA . THR A 1 85 ? 17.127 -0.140 3.248 1.00 97.38 85 THR A CA 1
ATOM 652 C C . THR A 1 85 ? 15.643 -0.249 3.581 1.00 97.38 85 THR A C 1
ATOM 654 O O . THR A 1 85 ? 14.958 0.754 3.775 1.00 97.38 85 THR A O 1
ATOM 657 N N . ALA A 1 86 ? 15.136 -1.471 3.695 1.00 97.31 86 ALA A N 1
ATOM 658 C CA . ALA A 1 86 ? 13.778 -1.752 4.138 1.00 97.31 86 ALA A CA 1
ATOM 659 C C . ALA A 1 86 ? 13.740 -1.992 5.658 1.00 97.31 86 ALA A C 1
ATOM 661 O O . ALA A 1 86 ? 14.192 -3.023 6.158 1.00 97.31 86 ALA A O 1
ATOM 662 N N . ASN A 1 87 ? 13.173 -1.050 6.409 1.00 97.38 87 ASN A N 1
ATOM 663 C CA . ASN A 1 87 ? 12.884 -1.200 7.831 1.00 97.38 87 ASN A CA 1
ATOM 664 C C . ASN A 1 87 ? 11.575 -1.976 8.003 1.00 97.38 87 ASN A C 1
ATOM 666 O O . ASN A 1 87 ? 10.486 -1.421 7.854 1.00 97.38 87 ASN A O 1
ATOM 670 N N . VAL A 1 88 ? 11.678 -3.263 8.322 1.00 97.56 88 VAL A N 1
ATOM 671 C CA . VAL A 1 88 ? 10.519 -4.109 8.608 1.00 97.56 88 VAL A CA 1
ATOM 672 C C . VAL A 1 88 ? 10.195 -3.980 10.090 1.00 97.56 88 VAL A C 1
ATOM 674 O O . VAL A 1 88 ? 10.992 -4.367 10.946 1.00 97.56 88 VAL A O 1
ATOM 677 N N . VAL A 1 89 ? 9.033 -3.410 10.394 1.00 96.56 89 VAL A N 1
ATOM 678 C CA . VAL A 1 89 ? 8.575 -3.123 11.755 1.00 96.56 89 VAL A CA 1
ATOM 679 C C . VAL A 1 89 ? 7.393 -4.009 12.125 1.00 96.56 89 VAL A C 1
ATOM 681 O O . VAL A 1 89 ? 6.602 -4.426 11.278 1.00 96.56 89 VAL A O 1
ATOM 684 N N . SER A 1 90 ? 7.262 -4.325 13.408 1.00 92.25 90 SER A N 1
ATOM 685 C CA . SER A 1 90 ? 6.066 -4.983 13.924 1.00 92.25 90 SER A CA 1
ATOM 686 C C . SER A 1 90 ? 4.943 -3.969 14.015 1.00 92.25 90 SER A C 1
ATOM 688 O O . SER A 1 90 ? 5.155 -2.839 14.455 1.00 92.25 90 SER A O 1
ATOM 690 N N . LEU A 1 91 ? 3.737 -4.405 13.679 1.00 86.88 91 LEU A N 1
ATOM 691 C CA . LEU A 1 91 ? 2.549 -3.620 13.932 1.00 86.88 91 LEU A CA 1
ATOM 692 C C . LEU A 1 91 ? 2.232 -3.694 15.429 1.00 86.88 91 LEU A C 1
ATOM 694 O O . LEU A 1 91 ? 1.744 -4.711 15.922 1.00 86.88 91 LEU A O 1
ATOM 698 N N . GLU A 1 92 ? 2.580 -2.645 16.168 1.00 85.19 92 GLU A N 1
ATOM 699 C CA . GLU A 1 92 ? 2.270 -2.569 17.592 1.00 85.19 92 GLU A CA 1
ATOM 700 C C . GLU A 1 92 ? 0.763 -2.360 17.763 1.00 85.19 92 GLU A C 1
ATOM 702 O O . GLU A 1 92 ? 0.188 -1.459 17.159 1.00 85.19 92 GLU A O 1
ATOM 707 N N . GLU A 1 93 ? 0.106 -3.189 18.574 1.00 88.44 93 GLU A N 1
ATOM 708 C CA . GLU A 1 93 ? -1.248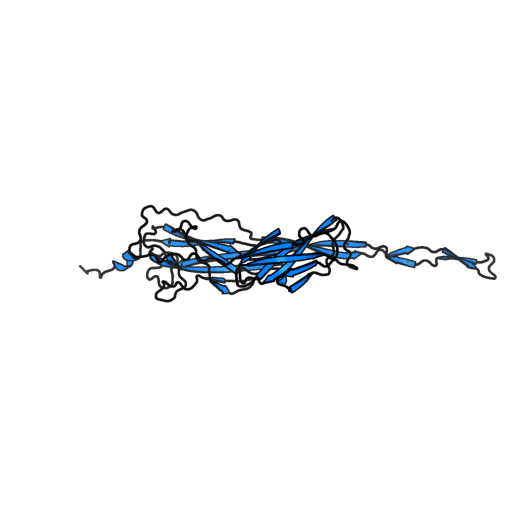 -2.921 19.051 1.00 88.44 93 GLU A CA 1
ATOM 709 C C . GLU A 1 93 ? -1.158 -2.380 20.471 1.00 88.44 93 GLU A C 1
ATOM 711 O O . GLU A 1 93 ? -0.736 -3.088 21.386 1.00 88.44 93 GLU A O 1
ATOM 716 N N . LYS A 1 94 ? -1.617 -1.147 20.674 1.00 92.62 94 LYS A N 1
ATOM 717 C CA . LYS A 1 94 ? -1.772 -0.595 22.014 1.00 92.62 94 LYS A CA 1
ATOM 718 C C . LYS A 1 94 ? -3.213 -0.778 22.466 1.00 92.62 94 LYS A C 1
ATOM 720 O O . LYS A 1 94 ? -4.020 0.149 22.394 1.00 92.62 94 LYS A O 1
ATOM 725 N N . THR A 1 95 ? -3.528 -2.004 22.888 1.00 88.25 95 THR A N 1
ATOM 726 C CA . THR A 1 95 ? -4.893 -2.421 23.230 1.00 88.25 95 THR A CA 1
ATOM 727 C C . THR A 1 95 ? -5.482 -1.517 24.324 1.00 88.25 95 THR A C 1
ATOM 729 O O . THR A 1 95 ? -4.859 -1.374 25.380 1.00 88.25 95 THR A O 1
ATOM 732 N N . PRO A 1 96 ? -6.677 -0.934 24.107 1.00 91.00 96 PRO A N 1
ATOM 733 C CA . PRO A 1 96 ? -7.393 -0.184 25.132 1.00 91.00 96 PRO A CA 1
ATOM 734 C C . PRO A 1 96 ? -7.562 -0.968 26.444 1.00 91.00 96 PRO A C 1
ATOM 736 O O . PRO A 1 96 ? -7.797 -2.183 26.394 1.00 91.00 96 PRO A O 1
ATOM 739 N N . PRO A 1 97 ? -7.475 -0.305 27.613 1.00 91.19 97 PRO A N 1
ATOM 740 C CA . PRO A 1 97 ? -7.883 -0.917 28.872 1.00 91.19 97 PRO A CA 1
ATOM 741 C C . PRO A 1 97 ? -9.383 -1.237 28.844 1.00 91.19 97 PRO A C 1
ATOM 743 O O . PRO A 1 97 ? -10.146 -0.608 28.108 1.00 91.19 97 PRO A O 1
ATOM 746 N N . ASP A 1 98 ? -9.801 -2.212 29.649 1.00 91.06 98 ASP A N 1
ATOM 747 C CA . ASP A 1 98 ? -11.221 -2.531 29.805 1.00 91.06 98 ASP A CA 1
ATOM 748 C C . ASP A 1 98 ? -11.931 -1.395 30.550 1.00 91.06 98 ASP A C 1
ATOM 750 O O . ASP A 1 98 ? -11.494 -1.063 31.658 1.00 91.06 98 ASP A O 1
ATOM 754 N N . PRO A 1 99 ? -12.984 -0.779 29.983 1.00 88.19 99 PRO A N 1
ATOM 755 C CA . PRO A 1 99 ? -13.730 0.240 30.697 1.00 88.19 99 PRO A CA 1
ATOM 756 C C . PRO A 1 99 ? -14.484 -0.378 31.875 1.00 88.19 99 PRO A C 1
ATOM 758 O O . PRO A 1 99 ? -15.204 -1.366 31.731 1.00 88.19 99 PRO A O 1
ATOM 761 N N . THR A 1 100 ? -14.361 0.239 33.047 1.00 89.19 100 THR A N 1
ATOM 762 C CA . THR A 1 100 ? -15.019 -0.228 34.269 1.00 89.19 100 THR A CA 1
ATOM 763 C C . THR A 1 100 ? -16.225 0.626 34.645 1.00 89.19 100 THR A C 1
ATOM 765 O O . THR A 1 100 ? -16.355 1.793 34.276 1.00 89.19 100 THR A O 1
ATOM 768 N N . ALA A 1 101 ? -17.100 0.044 35.464 1.00 84.38 101 ALA A N 1
ATOM 769 C CA . ALA A 1 101 ? -18.259 0.699 36.068 1.00 84.38 101 ALA A CA 1
ATOM 770 C C . ALA A 1 101 ? -17.920 1.961 36.892 1.00 84.38 101 ALA A C 1
ATOM 772 O O . ALA A 1 101 ? -18.801 2.787 37.136 1.00 84.38 101 ALA A O 1
ATOM 773 N N . THR A 1 102 ? -16.668 2.087 37.344 1.00 86.62 102 THR A N 1
ATOM 774 C CA . THR A 1 102 ? -16.170 3.193 38.174 1.00 86.62 102 THR A CA 1
ATOM 775 C C . THR A 1 102 ? -15.371 4.235 37.397 1.00 86.62 102 THR A C 1
ATOM 777 O O . THR A 1 102 ? -14.998 5.257 37.974 1.00 86.62 102 THR A O 1
ATOM 780 N N . ASP A 1 103 ? -15.098 3.998 36.112 1.00 91.00 103 ASP A N 1
ATOM 781 C CA . ASP A 1 103 ? -14.360 4.950 35.288 1.00 91.00 103 ASP A CA 1
ATOM 782 C C . ASP A 1 103 ? -15.140 6.258 35.161 1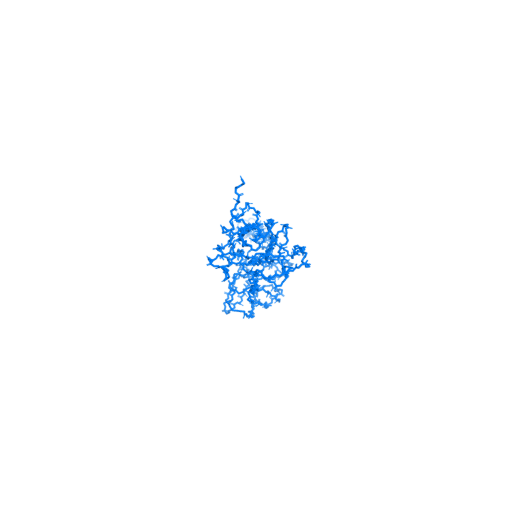.00 91.00 103 ASP A C 1
ATOM 784 O O . ASP A 1 103 ? -16.366 6.268 35.013 1.00 91.00 103 ASP A O 1
ATOM 788 N N . ARG A 1 104 ? -14.422 7.383 35.167 1.00 90.00 104 ARG A N 1
ATOM 789 C CA . ARG A 1 104 ? -15.021 8.714 35.064 1.00 90.00 104 ARG A CA 1
ATOM 790 C C . ARG A 1 104 ? -14.108 9.660 34.298 1.00 90.00 104 ARG A C 1
ATOM 792 O O . ARG A 1 104 ? -12.902 9.677 34.526 1.00 90.00 104 ARG A O 1
ATOM 799 N N . ASN A 1 105 ? -14.694 10.470 33.421 1.00 93.19 105 ASN A N 1
ATOM 800 C CA . ASN A 1 105 ? -13.996 11.536 32.709 1.00 93.19 105 ASN A CA 1
ATOM 801 C C . ASN A 1 105 ? -14.951 12.706 32.428 1.00 93.19 105 ASN A C 1
ATOM 803 O O . ASN A 1 105 ? -15.398 12.919 31.304 1.00 93.19 105 ASN A O 1
ATOM 807 N N . ASP A 1 106 ? -15.276 13.466 33.473 1.00 90.69 106 ASP A N 1
ATOM 808 C CA . ASP A 1 106 ? -16.238 14.578 33.388 1.00 90.69 106 ASP A CA 1
ATOM 809 C C . ASP A 1 106 ? -15.778 15.719 32.472 1.00 90.69 106 ASP A C 1
ATOM 811 O O . ASP A 1 106 ? -16.588 16.519 32.012 1.00 90.69 106 ASP A O 1
ATOM 815 N N . GLY A 1 107 ? -14.467 15.821 32.237 1.00 92.62 107 GLY A N 1
ATOM 816 C CA . GLY A 1 107 ? -13.871 16.834 31.372 1.00 92.62 107 GLY A CA 1
ATOM 817 C C . GLY A 1 107 ? -13.827 16.440 29.898 1.00 92.62 107 GLY A C 1
ATOM 818 O O . GLY A 1 107 ? -13.327 17.226 29.091 1.00 92.62 107 GLY A O 1
ATOM 819 N N . PHE A 1 108 ? -14.301 15.241 29.541 1.00 95.19 108 PHE A N 1
ATOM 820 C CA . PHE A 1 108 ? -14.222 14.751 28.175 1.00 95.19 108 PHE A CA 1
ATOM 821 C C . PHE A 1 108 ? -14.966 15.665 27.203 1.00 95.19 108 PHE A C 1
ATOM 823 O O . PHE A 1 108 ? -16.093 16.103 27.439 1.00 95.19 108 PHE A O 1
ATOM 830 N N . LYS A 1 109 ? -14.331 15.898 26.059 1.00 93.62 109 LYS A N 1
ATOM 831 C CA . LYS A 1 109 ? -14.934 16.542 24.901 1.00 93.62 109 LYS A CA 1
ATOM 832 C C . LYS A 1 109 ? -14.638 15.683 23.693 1.00 93.62 109 LYS A C 1
ATOM 834 O O . LYS A 1 109 ? -13.511 15.215 23.549 1.00 93.62 109 LYS A O 1
ATOM 839 N N . THR A 1 110 ? -15.633 15.504 22.832 1.00 93.56 110 THR A N 1
ATOM 840 C CA . THR A 1 110 ? -15.458 14.742 21.598 1.00 93.56 110 THR A CA 1
ATOM 841 C C . THR A 1 110 ? -14.377 15.410 20.742 1.00 93.56 110 THR A C 1
ATOM 843 O O . THR A 1 110 ? -14.551 16.571 20.370 1.00 93.56 110 THR A O 1
ATOM 846 N N . PRO A 1 111 ? -13.261 14.717 20.461 1.00 96.12 111 PRO A N 1
ATOM 847 C CA . PRO A 1 111 ? -12.185 15.256 19.645 1.00 96.12 111 PRO A CA 1
ATOM 848 C C . PRO A 1 111 ? -12.542 15.180 18.160 1.00 96.12 111 PRO A C 1
ATOM 850 O O . PRO A 1 111 ? -13.330 14.325 17.739 1.00 96.12 111 PRO A O 1
ATOM 853 N N . ASP A 1 112 ? -11.903 16.031 17.361 1.00 96.19 112 ASP A N 1
ATOM 854 C CA . ASP A 1 112 ? -11.984 15.939 15.908 1.00 96.19 112 ASP A CA 1
ATOM 855 C C . ASP A 1 112 ? -11.336 14.644 15.413 1.00 96.19 112 ASP A C 1
ATOM 857 O O . ASP A 1 112 ? -10.327 14.169 15.946 1.00 96.19 112 ASP A O 1
ATOM 861 N N . VAL A 1 113 ? -11.938 14.061 14.379 1.00 96.50 113 VAL A N 1
ATOM 862 C CA . VAL A 1 113 ? -11.392 12.879 13.710 1.00 96.50 113 VAL A CA 1
ATOM 863 C C . VAL A 1 113 ? -10.038 13.237 13.076 1.00 96.50 113 VAL A C 1
ATOM 865 O O . VAL A 1 113 ? -9.923 14.303 12.465 1.00 96.50 113 VAL A O 1
ATOM 868 N N . PRO A 1 114 ? -9.021 12.359 13.159 1.00 95.50 114 PRO A N 1
ATOM 869 C CA . PRO A 1 114 ? -7.737 12.591 12.511 1.00 95.50 114 PRO A CA 1
ATOM 870 C C . PRO A 1 114 ? -7.851 12.761 10.992 1.00 95.50 114 PRO A C 1
ATOM 872 O O . PRO A 1 114 ? -8.646 12.100 10.328 1.00 95.50 114 PRO A O 1
ATOM 875 N N . SER A 1 115 ? -6.979 13.600 10.435 1.00 90.69 115 SER A N 1
ATOM 876 C CA . SER A 1 115 ? -6.820 13.791 8.991 1.00 90.69 115 SER A CA 1
ATOM 877 C C . SER A 1 115 ? -5.419 13.356 8.558 1.00 90.69 115 SER A C 1
ATOM 879 O O . SER A 1 115 ? -4.568 14.189 8.241 1.00 90.69 115 SER A O 1
ATOM 881 N N . THR A 1 116 ? -5.155 12.049 8.583 1.00 92.75 116 THR A N 1
ATOM 882 C CA . THR A 1 116 ? -3.877 11.485 8.117 1.00 92.75 116 THR A CA 1
ATOM 883 C C . THR A 1 116 ? -3.755 11.622 6.594 1.00 92.75 116 THR A C 1
ATOM 885 O O . THR A 1 116 ? -4.757 11.642 5.882 1.00 92.75 116 THR A O 1
ATOM 888 N N . ALA A 1 117 ? -2.538 11.731 6.058 1.00 95.06 117 ALA A N 1
ATOM 889 C CA . ALA A 1 117 ? -2.344 11.679 4.610 1.00 95.06 117 ALA A CA 1
ATOM 890 C C . ALA A 1 117 ? -2.827 10.325 4.062 1.00 95.06 117 ALA A C 1
ATOM 892 O O . ALA A 1 117 ? -2.515 9.280 4.628 1.00 95.06 117 ALA A O 1
ATOM 893 N N . GLN A 1 118 ? -3.583 10.349 2.966 1.00 96.19 118 GLN A N 1
ATOM 894 C CA . GLN A 1 118 ? -4.061 9.144 2.293 1.00 96.19 118 GLN A CA 1
ATOM 895 C C . GLN A 1 118 ? -3.733 9.188 0.805 1.00 96.19 118 GLN A C 1
ATOM 897 O O . GLN A 1 118 ? -3.677 10.267 0.213 1.00 96.19 118 GLN A O 1
ATOM 902 N N . CYS A 1 119 ? -3.563 8.016 0.200 1.00 98.00 119 CYS A N 1
ATOM 903 C CA . CYS A 1 119 ? -3.380 7.871 -1.238 1.00 98.00 119 CYS A CA 1
ATOM 904 C C . CYS A 1 119 ? -4.327 6.791 -1.762 1.00 98.00 119 CYS A C 1
ATOM 906 O O . CYS A 1 119 ? -4.157 5.615 -1.465 1.00 98.00 119 CYS A O 1
ATOM 908 N N . LEU A 1 120 ? -5.339 7.177 -2.539 1.00 98.44 120 LEU A N 1
ATOM 909 C CA . LEU A 1 120 ? -6.357 6.239 -3.026 1.00 98.44 120 LEU A CA 1
ATOM 910 C C . LEU A 1 120 ? -6.051 5.683 -4.416 1.00 98.44 120 LEU A C 1
ATOM 912 O O . LEU A 1 120 ? -6.683 4.716 -4.831 1.00 98.44 120 LEU A O 1
ATOM 916 N N . ALA A 1 121 ? -5.115 6.273 -5.155 1.00 98.44 121 ALA A N 1
ATOM 917 C CA . ALA A 1 121 ? -4.720 5.777 -6.463 1.00 98.44 121 ALA A CA 1
ATOM 918 C C . ALA A 1 121 ? -3.305 6.218 -6.818 1.00 98.44 121 ALA A C 1
ATOM 920 O O . ALA A 1 121 ? -2.901 7.328 -6.492 1.00 98.44 121 ALA A O 1
ATOM 921 N N . ASN A 1 122 ? -2.608 5.356 -7.550 1.00 98.44 122 ASN A N 1
ATOM 922 C CA . ASN A 1 122 ? -1.286 5.611 -8.098 1.00 98.44 122 ASN A CA 1
ATOM 923 C C . ASN A 1 122 ? -1.241 5.186 -9.566 1.00 98.44 122 ASN A C 1
ATOM 925 O O . ASN A 1 122 ? -1.983 4.298 -10.004 1.00 98.44 122 ASN A O 1
ATOM 929 N N . SER A 1 123 ? -0.320 5.793 -10.305 1.00 98.00 123 SER A N 1
ATOM 930 C CA . SER A 1 123 ? 0.021 5.420 -11.673 1.00 98.00 123 SER A CA 1
ATOM 931 C C . SER A 1 123 ? 1.529 5.353 -11.851 1.00 98.00 123 SER A C 1
ATOM 933 O O . SER A 1 123 ? 2.263 6.098 -11.208 1.00 98.00 123 SER A O 1
ATOM 935 N N . TRP A 1 124 ? 1.973 4.471 -12.732 1.00 97.88 124 TRP A N 1
ATOM 936 C CA . TRP A 1 124 ? 3.358 4.341 -13.174 1.00 97.88 124 TRP A CA 1
ATOM 937 C C . TRP A 1 124 ? 3.345 3.968 -14.648 1.00 97.88 124 TRP A C 1
ATOM 939 O O . TRP A 1 124 ? 2.345 3.428 -15.121 1.00 97.88 124 TRP A O 1
ATOM 949 N N . SER A 1 125 ? 4.440 4.207 -15.354 1.00 96.50 125 SER A N 1
ATOM 950 C CA . SER A 1 125 ? 4.553 3.775 -16.739 1.00 96.50 125 SER A CA 1
ATOM 951 C C . SER A 1 125 ? 5.768 2.887 -16.966 1.00 96.50 125 SER A C 1
ATOM 953 O O . SER A 1 125 ? 6.718 2.908 -16.177 1.00 96.50 125 SER A O 1
ATOM 955 N N . VAL A 1 126 ? 5.690 2.080 -18.024 1.00 96.88 126 VAL A N 1
ATOM 956 C CA . VAL A 1 126 ? 6.834 1.364 -18.588 1.00 96.88 126 VAL A CA 1
ATOM 957 C C . VAL A 1 126 ? 6.859 1.509 -20.102 1.00 96.88 126 VAL A C 1
ATOM 959 O O . VAL A 1 126 ? 5.819 1.488 -20.764 1.00 96.88 126 VAL A O 1
ATOM 962 N N . TRP A 1 127 ? 8.058 1.591 -20.649 1.00 98.12 127 TRP A N 1
ATOM 963 C CA . TRP A 1 127 ? 8.284 1.705 -22.076 1.00 98.12 127 TRP A CA 1
ATOM 964 C C . TRP A 1 127 ? 8.141 0.353 -22.777 1.00 98.12 127 TRP A C 1
ATOM 966 O O . TRP A 1 127 ? 8.576 -0.688 -22.280 1.00 98.12 127 TRP A O 1
ATOM 976 N N . SER A 1 128 ? 7.549 0.385 -23.965 1.00 97.12 128 SER A N 1
ATOM 977 C CA . SER A 1 128 ? 7.661 -0.663 -24.980 1.00 97.12 128 SER A CA 1
ATOM 978 C C . SER A 1 128 ? 8.236 -0.062 -26.253 1.00 97.12 128 SER A C 1
ATOM 980 O O . SER A 1 128 ? 8.197 1.154 -26.427 1.00 97.12 128 SER A O 1
ATOM 982 N N . ALA A 1 129 ? 8.735 -0.903 -27.150 1.00 96.62 129 ALA A N 1
ATOM 983 C CA . ALA A 1 129 ? 9.202 -0.461 -28.452 1.00 96.62 129 ALA A CA 1
ATOM 984 C C . ALA A 1 129 ? 8.779 -1.433 -29.549 1.00 96.62 129 ALA A C 1
ATOM 986 O O . ALA A 1 129 ? 8.717 -2.645 -29.320 1.00 96.62 129 ALA A O 1
ATOM 987 N N . GLU A 1 130 ? 8.514 -0.886 -30.728 1.00 96.12 130 GLU A N 1
ATOM 988 C CA . GLU A 1 130 ? 8.223 -1.628 -31.949 1.00 96.12 130 GLU A CA 1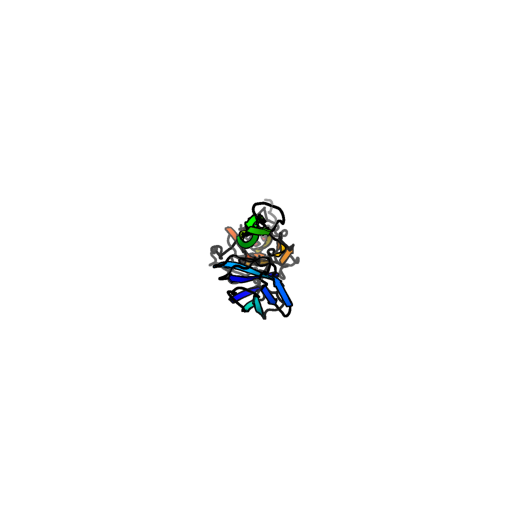
ATOM 989 C C . GLU A 1 130 ? 9.096 -1.132 -33.104 1.00 96.12 130 GLU A C 1
ATOM 991 O O . GLU A 1 130 ? 9.474 0.037 -33.153 1.00 96.12 130 GLU A O 1
ATOM 996 N N . TRP A 1 131 ? 9.497 -2.049 -33.987 1.00 96.31 131 TRP A N 1
ATOM 997 C CA . TRP A 1 131 ? 10.319 -1.713 -35.147 1.00 96.31 131 TRP A CA 1
ATOM 998 C C . TRP A 1 131 ? 9.413 -1.238 -36.273 1.00 96.31 131 TRP A C 1
ATOM 1000 O O . TRP A 1 131 ? 8.530 -1.985 -36.705 1.00 96.31 131 TRP A O 1
ATOM 1010 N N . ILE A 1 132 ? 9.655 -0.027 -36.761 1.00 96.44 132 ILE A N 1
ATOM 1011 C CA . ILE A 1 132 ? 8.958 0.539 -37.909 1.00 96.44 132 ILE A CA 1
ATOM 1012 C C . ILE A 1 132 ? 9.882 0.396 -39.123 1.00 96.44 132 ILE A C 1
ATOM 1014 O O . ILE A 1 132 ? 10.864 1.134 -39.220 1.00 96.44 132 ILE A O 1
ATOM 1018 N N . PRO A 1 133 ? 9.618 -0.563 -40.034 1.00 95.69 133 PRO A N 1
ATOM 1019 C CA . PRO A 1 133 ? 10.503 -0.818 -41.161 1.00 95.69 133 PRO A CA 1
ATOM 1020 C C . PRO A 1 133 ? 10.451 0.325 -42.176 1.00 95.69 133 PRO A C 1
ATOM 1022 O O . PRO A 1 133 ? 9.376 0.840 -42.498 1.00 95.69 133 PRO A O 1
ATOM 1025 N N . ASN A 1 134 ? 11.604 0.651 -42.748 1.00 96.75 134 ASN A N 1
ATOM 1026 C CA . ASN A 1 134 ? 11.751 1.616 -43.828 1.00 96.75 134 ASN A CA 1
ATOM 1027 C C . ASN A 1 134 ? 12.664 1.021 -44.904 1.00 96.75 134 ASN A C 1
ATOM 1029 O O . ASN A 1 134 ? 13.881 1.158 -44.859 1.00 96.75 134 ASN A O 1
ATOM 1033 N N . TRP A 1 135 ? 12.066 0.327 -45.870 1.00 97.06 135 TRP A N 1
ATOM 1034 C CA . TRP A 1 135 ? 12.811 -0.303 -46.956 1.00 97.06 135 TRP A CA 1
ATOM 1035 C C . TRP A 1 135 ? 13.249 0.739 -47.985 1.00 97.06 135 TRP A C 1
ATOM 1037 O O . TRP A 1 135 ? 12.417 1.302 -48.700 1.00 97.06 135 TRP A O 1
ATOM 1047 N N . VAL A 1 136 ? 14.557 0.953 -48.076 1.00 97.31 136 VAL A N 1
ATOM 1048 C CA . VAL A 1 136 ? 15.208 1.852 -49.030 1.00 97.31 136 VAL A CA 1
ATOM 1049 C C . VAL A 1 136 ? 16.005 1.009 -50.020 1.00 97.31 136 VAL A C 1
ATOM 1051 O O . VAL A 1 136 ? 16.631 0.018 -49.650 1.00 97.31 136 VAL A O 1
ATOM 1054 N N . TRP A 1 137 ? 15.940 1.359 -51.303 1.00 97.19 137 TRP A N 1
ATOM 1055 C CA . TRP A 1 137 ? 16.770 0.726 -52.325 1.00 97.19 137 TRP A CA 1
ATOM 1056 C C . TRP A 1 137 ? 18.149 1.381 -52.326 1.00 97.19 137 TRP A C 1
ATOM 1058 O O . TRP A 1 137 ? 18.250 2.592 -52.533 1.00 97.19 137 TRP A O 1
ATOM 1068 N N . HIS A 1 138 ? 19.192 0.591 -52.098 1.00 96.50 138 HIS A N 1
ATOM 1069 C CA . HIS A 1 138 ? 20.576 1.040 -52.183 1.00 96.50 138 HIS A CA 1
ATOM 1070 C C . HIS A 1 138 ? 21.127 0.600 -53.533 1.00 96.50 138 HIS A C 1
ATOM 1072 O O . HIS A 1 138 ? 21.389 -0.583 -53.727 1.00 96.50 138 HIS A O 1
ATOM 1078 N N . GLU A 1 139 ? 21.261 1.555 -54.456 1.00 95.94 139 GLU A N 1
ATOM 1079 C CA . GLU A 1 139 ? 21.801 1.295 -55.792 1.00 95.94 139 GLU A CA 1
ATOM 1080 C C . GLU A 1 139 ? 23.272 0.851 -55.725 1.00 95.94 139 GLU A C 1
ATOM 1082 O O . GLU A 1 139 ? 24.080 1.437 -54.998 1.00 95.94 139 GLU A O 1
ATOM 1087 N N . ASP A 1 140 ? 23.621 -0.162 -56.514 1.00 95.94 140 ASP A N 1
ATOM 1088 C CA . ASP A 1 140 ? 24.988 -0.637 -56.734 1.00 95.94 140 ASP A CA 1
ATOM 1089 C C . ASP A 1 140 ? 25.214 -0.840 -58.236 1.00 95.94 140 ASP A C 1
ATOM 1091 O O . ASP A 1 140 ? 25.180 -1.948 -58.769 1.00 95.94 140 ASP A O 1
ATOM 1095 N N . TRP A 1 141 ? 25.397 0.270 -58.954 1.00 96.06 141 TRP A N 1
ATOM 1096 C CA . TRP A 1 141 ? 25.624 0.242 -60.397 1.00 96.06 141 TRP A CA 1
ATOM 1097 C C . TRP A 1 141 ? 26.988 -0.364 -60.732 1.00 96.06 141 TRP A C 1
ATOM 1099 O O . TRP A 1 141 ? 28.036 0.242 -60.486 1.00 96.06 141 TRP A O 1
ATOM 1109 N N . GLN A 1 142 ? 26.965 -1.524 -61.381 1.00 94.88 142 GLN A N 1
ATOM 1110 C CA . GLN A 1 142 ? 28.132 -2.258 -61.851 1.00 94.88 142 GLN A CA 1
ATOM 1111 C C . GLN A 1 142 ? 28.124 -2.354 -63.378 1.00 94.88 142 GLN A C 1
ATOM 1113 O O . GLN A 1 142 ? 27.082 -2.466 -64.023 1.00 94.88 142 GLN A O 1
ATOM 1118 N N . TRP A 1 143 ? 29.309 -2.279 -63.985 1.00 94.94 143 TRP A N 1
ATOM 1119 C CA . TRP A 1 143 ? 29.456 -2.461 -65.427 1.00 94.94 143 TRP A CA 1
ATOM 1120 C C . TRP A 1 143 ? 29.673 -3.937 -65.750 1.00 94.94 143 TRP A C 1
ATOM 1122 O O . TRP A 1 143 ? 30.679 -4.525 -65.343 1.00 94.94 143 TRP A O 1
ATOM 1132 N N . HIS A 1 144 ? 28.776 -4.508 -66.545 1.00 92.56 144 HIS A N 1
ATOM 1133 C CA . HIS A 1 144 ? 28.837 -5.892 -66.999 1.00 92.56 144 HIS A CA 1
ATOM 1134 C C . HIS A 1 144 ? 29.290 -5.948 -68.459 1.00 92.56 144 HIS A C 1
ATOM 1136 O O . HIS A 1 144 ? 28.677 -5.378 -69.362 1.00 92.56 144 HIS A O 1
ATOM 1142 N N . GLU A 1 145 ? 30.420 -6.613 -68.712 1.00 92.94 145 GLU A N 1
ATOM 1143 C CA . GLU A 1 145 ? 30.979 -6.729 -70.063 1.00 92.94 145 GLU A CA 1
ATOM 1144 C C . GLU A 1 145 ? 30.264 -7.809 -70.889 1.00 92.94 145 GLU A C 1
ATOM 1146 O O . GLU A 1 145 ? 30.223 -8.985 -70.517 1.00 92.94 145 GLU A O 1
ATOM 1151 N N . HIS A 1 146 ? 29.824 -7.448 -72.098 1.00 89.94 146 HIS A N 1
ATOM 1152 C CA . HIS A 1 146 ? 29.193 -8.378 -73.036 1.00 89.94 146 HIS A CA 1
ATOM 1153 C C . HIS A 1 146 ? 29.975 -8.460 -74.347 1.00 89.94 146 HIS A C 1
ATOM 1155 O O . HIS A 1 146 ? 29.940 -7.571 -75.204 1.00 89.94 146 HIS A O 1
ATOM 1161 N N . LYS A 1 147 ? 30.684 -9.579 -74.546 1.00 86.56 147 LYS A N 1
ATOM 1162 C CA . LYS A 1 147 ? 31.443 -9.823 -75.780 1.00 86.56 147 LYS A CA 1
ATOM 1163 C C . LYS A 1 147 ? 30.504 -9.945 -76.981 1.00 86.56 147 LYS A C 1
ATOM 1165 O O . LYS A 1 147 ? 29.732 -10.893 -77.076 1.00 86.56 147 LYS A O 1
ATOM 1170 N N . GLY A 1 148 ? 30.647 -9.022 -77.931 1.00 85.94 148 GLY A N 1
ATOM 1171 C CA . GLY A 1 148 ? 29.884 -8.993 -79.182 1.00 85.94 148 GLY A CA 1
ATOM 1172 C C . GLY A 1 148 ? 28.822 -7.896 -79.250 1.00 85.94 148 GLY A C 1
ATOM 1173 O O . GLY A 1 148 ? 28.209 -7.739 -80.302 1.00 85.94 148 GLY A O 1
ATOM 1174 N N . TRP A 1 149 ? 28.620 -7.128 -78.175 1.00 88.56 149 TRP A N 1
ATOM 1175 C CA . TRP A 1 149 ? 27.793 -5.921 -78.199 1.00 88.56 149 TRP A CA 1
ATOM 1176 C C . TRP A 1 149 ? 28.621 -4.727 -78.686 1.00 88.56 149 TRP A C 1
ATOM 1178 O O . TRP A 1 149 ? 29.776 -4.579 -78.288 1.00 88.56 149 TRP A O 1
ATOM 1188 N N . GLU A 1 150 ? 28.044 -3.861 -79.527 1.00 85.69 150 GLU A N 1
ATOM 1189 C CA . GLU A 1 150 ? 28.740 -2.667 -80.044 1.00 85.69 150 GLU A CA 1
ATOM 1190 C C . GLU A 1 150 ? 29.163 -1.694 -78.925 1.00 85.69 150 GLU A C 1
ATOM 1192 O O . GLU A 1 150 ? 30.168 -1.002 -79.071 1.00 85.69 150 GLU A O 1
ATOM 1197 N N . SER A 1 151 ? 28.446 -1.676 -77.793 1.00 86.50 151 SER A N 1
ATOM 1198 C CA . SER A 1 151 ? 28.761 -0.870 -76.602 1.00 86.50 151 SER A CA 1
ATOM 1199 C C . SER A 1 151 ? 29.837 -1.477 -75.691 1.00 86.50 151 SER A C 1
ATOM 1201 O O . SER A 1 151 ? 30.340 -0.784 -74.810 1.00 86.50 151 SER A O 1
ATOM 1203 N N . GLY A 1 152 ? 30.189 -2.756 -75.868 1.00 90.38 152 GLY A N 1
ATOM 1204 C CA . GLY A 1 152 ? 31.137 -3.487 -75.014 1.00 90.38 152 GLY A CA 1
ATOM 1205 C C . GLY A 1 152 ? 30.586 -3.983 -73.666 1.00 90.38 152 GLY A C 1
ATOM 1206 O O . GLY A 1 152 ? 31.268 -4.753 -72.992 1.00 90.38 152 GLY A O 1
ATOM 1207 N N . GLY A 1 153 ? 29.364 -3.601 -73.287 1.00 92.50 153 GLY A N 1
ATOM 1208 C CA . GLY A 1 153 ? 28.722 -3.963 -72.019 1.00 92.50 153 GLY A CA 1
ATOM 1209 C C . GLY A 1 153 ? 27.504 -3.090 -71.703 1.00 92.50 153 GLY A C 1
ATOM 1210 O O . GLY A 1 153 ? 27.083 -2.294 -72.556 1.00 92.50 153 GLY A O 1
ATOM 1211 N N . GLU A 1 154 ? 26.966 -3.240 -70.493 1.00 94.75 154 GLU A N 1
ATOM 1212 C CA . GLU A 1 154 ? 25.912 -2.393 -69.924 1.00 94.75 154 GLU A CA 1
ATOM 1213 C C . GLU A 1 154 ? 26.114 -2.123 -68.424 1.00 94.75 154 GLU A C 1
ATOM 1215 O O . GLU A 1 154 ? 26.857 -2.830 -67.748 1.00 94.75 154 GLU A O 1
ATOM 1220 N N . TRP A 1 155 ? 25.497 -1.050 -67.919 1.00 95.06 155 TRP A N 1
ATOM 1221 C CA . TRP A 1 155 ? 25.400 -0.804 -66.480 1.00 95.06 155 TRP A CA 1
ATOM 1222 C C . TRP A 1 155 ? 24.165 -1.532 -65.955 1.00 95.06 155 TRP A C 1
ATOM 1224 O O . TRP A 1 155 ? 23.060 -1.241 -66.415 1.00 95.06 155 TRP A O 1
ATOM 1234 N N . GLU A 1 156 ? 24.352 -2.425 -64.991 1.00 95.25 156 GLU A N 1
ATOM 1235 C CA . GLU A 1 156 ? 23.266 -3.053 -64.236 1.00 95.25 156 GLU A CA 1
ATOM 1236 C C . GLU A 1 156 ? 23.342 -2.592 -62.778 1.00 95.25 156 GLU A C 1
ATOM 1238 O O . GLU A 1 156 ? 24.430 -2.372 -62.247 1.00 95.25 156 GLU A O 1
ATOM 1243 N N . ASP A 1 157 ? 22.186 -2.379 -62.156 1.00 95.38 157 ASP A N 1
ATOM 1244 C CA . ASP A 1 157 ? 22.086 -2.073 -60.730 1.00 95.38 157 ASP A CA 1
ATOM 1245 C C . ASP A 1 157 ? 21.969 -3.391 -59.963 1.00 95.38 157 ASP A C 1
ATOM 1247 O O . ASP A 1 157 ? 20.902 -4.011 -59.945 1.00 95.38 157 ASP A O 1
ATOM 1251 N N . ASP A 1 158 ? 23.073 -3.808 -59.347 1.00 94.56 158 ASP A N 1
ATOM 1252 C CA . ASP A 1 158 ? 23.164 -4.992 -58.488 1.00 94.56 158 ASP A CA 1
ATOM 1253 C C . ASP A 1 158 ? 22.777 -4.669 -57.028 1.00 94.56 158 ASP A C 1
ATOM 1255 O O . ASP A 1 158 ? 23.143 -5.392 -56.098 1.00 94.56 158 ASP A O 1
ATOM 1259 N N . GLY A 1 159 ? 22.044 -3.569 -56.823 1.00 94.88 159 GLY A N 1
ATOM 1260 C CA . GLY A 1 159 ? 21.623 -3.067 -55.525 1.00 94.88 159 GLY A CA 1
ATOM 1261 C C . GLY A 1 159 ? 20.709 -4.003 -54.732 1.00 94.88 159 GLY A C 1
ATOM 1262 O O . GLY A 1 159 ? 20.228 -5.042 -55.199 1.00 94.88 159 GLY A O 1
ATOM 1263 N N . GLU A 1 160 ? 20.433 -3.609 -53.490 1.00 97.25 160 GLU A N 1
ATOM 1264 C CA . GLU A 1 160 ? 19.567 -4.361 -52.583 1.00 97.25 160 GLU A CA 1
ATOM 1265 C C . GLU A 1 160 ? 18.613 -3.459 -51.790 1.00 97.25 160 GLU A C 1
ATOM 1267 O O . GLU A 1 160 ? 18.867 -2.278 -51.544 1.00 97.25 160 GLU A O 1
ATOM 1272 N N . TRP A 1 161 ? 17.478 -4.032 -51.379 1.00 97.19 161 TRP A N 1
ATOM 1273 C CA . TRP A 1 161 ? 16.582 -3.388 -50.421 1.00 97.19 161 TRP A CA 1
ATOM 1274 C C . TRP A 1 161 ? 17.164 -3.535 -49.015 1.00 97.19 161 TRP A C 1
ATOM 1276 O O . TRP A 1 161 ? 17.277 -4.652 -48.508 1.00 97.19 161 TRP A O 1
ATOM 1286 N N . VAL A 1 162 ? 17.472 -2.410 -48.375 1.00 97.06 162 VAL A N 1
ATOM 1287 C CA . VAL A 1 162 ? 17.958 -2.338 -46.994 1.00 97.06 162 VAL A CA 1
ATOM 1288 C C . VAL A 1 162 ? 16.860 -1.742 -46.118 1.00 97.06 162 VAL A C 1
ATOM 1290 O O . VAL A 1 162 ? 16.220 -0.761 -46.489 1.00 97.06 162 VAL A O 1
ATOM 1293 N N . ASP A 1 163 ? 16.608 -2.356 -44.962 1.00 96.56 163 ASP A N 1
ATOM 1294 C CA . ASP A 1 163 ? 15.696 -1.801 -43.961 1.00 96.56 163 ASP A CA 1
ATOM 1295 C C . ASP A 1 163 ? 16.438 -0.753 -43.122 1.00 96.56 163 ASP A C 1
ATOM 1297 O O . ASP A 1 163 ? 17.206 -1.088 -42.219 1.00 96.56 163 ASP A O 1
ATOM 1301 N N . GLU A 1 164 ? 16.205 0.518 -43.435 1.00 95.94 164 GLU A N 1
ATOM 1302 C CA . GLU A 1 164 ? 16.667 1.685 -42.679 1.00 95.94 164 GLU A CA 1
ATOM 1303 C C . GLU A 1 164 ? 15.613 2.148 -41.655 1.00 95.94 164 GLU A C 1
ATOM 1305 O O . GLU A 1 164 ? 15.457 3.344 -41.399 1.00 95.94 164 GLU A O 1
ATOM 1310 N N . GLY A 1 165 ? 14.818 1.211 -41.129 1.00 94.25 165 GLY A N 1
ATOM 1311 C CA . GLY A 1 165 ? 13.802 1.468 -40.115 1.00 94.25 165 GLY A CA 1
ATOM 1312 C C . GLY A 1 165 ? 14.359 1.970 -38.783 1.00 94.25 165 GLY A C 1
ATOM 1313 O O . GLY A 1 165 ? 15.569 2.052 -38.553 1.00 94.25 165 GLY A O 1
ATOM 1314 N N . GLU A 1 166 ? 13.447 2.289 -37.870 1.00 94.62 166 GLU A N 1
ATOM 1315 C CA . GLU A 1 166 ? 13.785 2.752 -36.525 1.00 94.62 166 GLU A CA 1
ATOM 1316 C C . GLU A 1 166 ? 12.881 2.133 -35.455 1.00 94.62 166 GLU A C 1
ATOM 1318 O O . GLU A 1 166 ? 11.807 1.594 -35.733 1.00 94.62 166 GLU A O 1
ATOM 1323 N N . TRP A 1 167 ? 13.340 2.183 -34.204 1.00 95.81 167 TRP A N 1
ATOM 1324 C CA . TRP A 1 167 ? 12.534 1.775 -33.057 1.00 95.81 167 TRP A CA 1
ATOM 1325 C C . TRP A 1 167 ? 11.649 2.934 -32.605 1.00 95.81 167 TRP A C 1
ATOM 1327 O O . TRP A 1 167 ? 12.155 3.961 -32.157 1.00 95.81 167 TRP A O 1
ATOM 1337 N N . GLU A 1 168 ? 10.335 2.736 -32.642 1.00 96.19 168 GLU A N 1
ATOM 1338 C CA . GLU A 1 168 ? 9.367 3.658 -32.056 1.00 96.19 168 GLU A CA 1
ATOM 1339 C C . GLU A 1 168 ? 9.039 3.216 -30.625 1.00 96.19 168 GLU A C 1
ATOM 1341 O O . GLU A 1 168 ? 8.685 2.060 -30.377 1.00 96.19 168 GLU A O 1
ATOM 1346 N N . TYR A 1 169 ? 9.176 4.131 -29.661 1.00 97.19 169 TYR A N 1
ATOM 1347 C CA . TYR A 1 169 ? 8.937 3.863 -28.242 1.00 97.19 169 TYR A CA 1
ATOM 1348 C C . TYR A 1 169 ? 7.568 4.383 -27.800 1.00 97.19 169 TYR A C 1
ATOM 1350 O O . TYR A 1 169 ? 7.181 5.507 -28.105 1.00 97.19 169 TYR A O 1
ATOM 1358 N N . THR A 1 170 ? 6.857 3.585 -27.004 1.00 98.00 170 THR A N 1
ATOM 1359 C CA . THR A 1 170 ? 5.562 3.944 -26.411 1.00 98.00 170 THR A CA 1
ATOM 1360 C C . THR A 1 170 ? 5.632 3.883 -24.889 1.00 98.00 170 THR A C 1
ATOM 1362 O O . THR A 1 170 ? 6.035 2.862 -24.327 1.00 98.00 170 THR A O 1
ATOM 1365 N N . ASP A 1 171 ? 5.188 4.950 -24.219 1.00 97.25 171 ASP A N 1
ATOM 1366 C CA . ASP A 1 171 ? 5.038 4.975 -22.762 1.00 97.25 171 ASP A CA 1
ATOM 1367 C C . ASP A 1 171 ? 3.691 4.370 -22.339 1.00 97.25 171 ASP A C 1
ATOM 1369 O O . ASP A 1 171 ? 2.623 4.957 -22.536 1.00 97.25 171 ASP A O 1
ATOM 1373 N N . ASN A 1 172 ? 3.716 3.176 -21.746 1.00 97.62 172 ASN A N 1
ATOM 1374 C CA . ASN A 1 172 ? 2.504 2.475 -21.331 1.00 97.62 172 ASN A CA 1
ATOM 1375 C C . ASN A 1 172 ? 2.178 2.790 -19.874 1.00 97.62 172 ASN A C 1
ATOM 1377 O O . ASN A 1 172 ? 2.811 2.260 -18.959 1.00 97.62 172 ASN A O 1
ATOM 1381 N N . THR A 1 173 ? 1.145 3.599 -19.638 1.00 97.69 173 THR A N 1
ATOM 1382 C CA . THR A 1 173 ? 0.696 3.921 -18.278 1.00 97.69 173 THR A CA 1
ATOM 1383 C C . THR A 1 173 ? -0.181 2.823 -17.671 1.00 97.69 173 THR A C 1
ATOM 1385 O O . THR A 1 173 ? -1.247 2.477 -18.181 1.00 97.69 173 THR A O 1
ATOM 1388 N N . TYR A 1 174 ? 0.199 2.376 -16.480 1.00 98.25 174 TYR A N 1
ATOM 1389 C CA . TYR A 1 174 ? -0.541 1.468 -15.614 1.00 98.25 174 TYR A CA 1
ATOM 1390 C C . TYR A 1 174 ? -1.037 2.200 -14.372 1.00 98.25 174 TYR A C 1
ATOM 1392 O O . TYR A 1 174 ? -0.472 3.201 -13.927 1.00 98.25 174 TYR A O 1
ATOM 1400 N N . ARG A 1 175 ? -2.134 1.706 -13.799 1.00 98.31 175 ARG A N 1
ATOM 1401 C CA . ARG A 1 175 ? -2.776 2.318 -12.629 1.00 98.31 175 ARG A CA 1
ATOM 1402 C C . ARG A 1 175 ? -3.284 1.285 -11.642 1.00 98.31 175 ARG A C 1
ATOM 1404 O O . ARG A 1 175 ? -3.691 0.185 -12.036 1.00 98.31 175 ARG A O 1
ATOM 1411 N N . ALA A 1 176 ? -3.344 1.688 -10.378 1.00 98.62 176 ALA A N 1
ATOM 1412 C CA . ALA A 1 176 ? -4.075 0.992 -9.332 1.00 98.62 176 ALA A CA 1
ATOM 1413 C C . ALA A 1 176 ? -4.844 1.978 -8.444 1.00 98.62 176 ALA A C 1
ATOM 1415 O O . ALA A 1 176 ? -4.405 3.105 -8.231 1.00 98.62 176 ALA A O 1
ATOM 1416 N N . SER A 1 177 ? -5.991 1.543 -7.925 1.00 98.69 177 SER A N 1
ATOM 1417 C CA . SER A 1 177 ? -6.861 2.334 -7.055 1.00 98.69 177 SER A CA 1
ATOM 1418 C C . SER A 1 177 ? -7.445 1.491 -5.926 1.00 98.69 177 SER A C 1
ATOM 1420 O O . SER A 1 177 ? -7.828 0.340 -6.149 1.00 98.69 177 SER A O 1
ATOM 1422 N N . LEU A 1 178 ? -7.592 2.098 -4.756 1.00 98.69 178 LEU A N 1
ATOM 1423 C CA . LEU A 1 178 ? -8.178 1.545 -3.546 1.00 98.69 178 LEU A CA 1
ATOM 1424 C C . LEU A 1 178 ? -9.545 2.189 -3.285 1.00 98.69 178 LEU A C 1
ATOM 1426 O O . LEU A 1 178 ? -9.670 3.406 -3.193 1.00 98.69 178 LEU A O 1
ATOM 1430 N N . SER A 1 179 ? -10.559 1.349 -3.111 1.00 98.38 179 SER A N 1
ATOM 1431 C CA . SER A 1 179 ? -11.838 1.718 -2.496 1.00 98.38 179 SER A CA 1
ATOM 1432 C C . SER A 1 179 ? -12.023 0.917 -1.215 1.00 98.38 179 SER A C 1
ATOM 1434 O O . SER A 1 179 ? -11.687 -0.269 -1.188 1.00 98.38 179 SER A O 1
ATOM 1436 N N . ALA A 1 180 ? -12.536 1.544 -0.164 1.00 98.06 180 ALA A N 1
ATOM 1437 C CA . ALA A 1 180 ? -12.795 0.873 1.097 1.00 98.06 180 ALA A CA 1
ATOM 1438 C C . ALA A 1 180 ? -14.010 1.475 1.799 1.00 98.06 180 ALA A C 1
ATOM 1440 O O . ALA A 1 180 ? -14.238 2.680 1.733 1.00 98.06 180 ALA A O 1
ATOM 1441 N N . ASP A 1 181 ? -14.744 0.617 2.497 1.00 98.19 181 ASP A N 1
ATOM 1442 C CA . ASP A 1 181 ? -15.949 0.956 3.241 1.00 98.19 181 ASP A CA 1
ATOM 1443 C C . ASP A 1 181 ? -15.830 0.419 4.666 1.00 98.19 181 ASP A C 1
ATOM 1445 O O . ASP A 1 181 ? -15.368 -0.703 4.887 1.00 98.19 181 ASP A O 1
ATOM 1449 N N . MET A 1 182 ? -16.269 1.215 5.638 1.00 98.12 182 MET A N 1
ATOM 1450 C CA . MET A 1 182 ? -16.277 0.863 7.056 1.00 98.12 182 MET A CA 1
ATOM 1451 C C . MET A 1 182 ? -17.704 0.931 7.599 1.00 98.12 182 MET A C 1
ATOM 1453 O O . MET A 1 182 ? -18.429 1.893 7.369 1.00 98.12 182 MET A O 1
ATOM 1457 N N . SER A 1 183 ? -18.092 -0.091 8.360 1.00 98.38 183 SER A N 1
ATOM 1458 C CA . SER A 1 183 ? -19.360 -0.162 9.080 1.00 98.38 183 SER A CA 1
ATOM 1459 C C . SER A 1 183 ? -19.102 -0.391 10.566 1.00 98.38 183 SER A C 1
ATOM 1461 O O . SER A 1 183 ? -18.702 -1.486 10.965 1.00 98.38 183 SER A O 1
ATOM 1463 N N . LEU A 1 184 ? -19.435 0.595 11.395 1.00 98.56 184 LEU A N 1
ATOM 1464 C CA . LEU A 1 184 ? -19.471 0.492 12.850 1.00 98.56 184 LEU A CA 1
ATOM 1465 C C . LEU A 1 184 ? -20.916 0.279 13.312 1.00 98.56 184 LEU A C 1
ATOM 1467 O O . LEU A 1 184 ? -21.832 1.017 12.941 1.00 98.56 184 LEU A O 1
ATOM 1471 N N . LYS A 1 185 ? -21.143 -0.759 14.118 1.00 98.50 185 LYS A N 1
ATOM 1472 C CA . LYS A 1 185 ? -22.471 -1.100 14.644 1.00 98.50 185 LYS A CA 1
ATOM 1473 C C . LYS A 1 185 ? -22.386 -1.465 16.124 1.00 98.50 185 LYS A C 1
ATOM 1475 O O . LYS A 1 185 ? -21.338 -1.949 16.555 1.00 98.50 185 LYS A O 1
ATOM 1480 N N . PRO A 1 186 ? -23.478 -1.306 16.892 1.00 98.25 186 PRO A N 1
ATOM 1481 C CA . PRO A 1 186 ? -23.581 -1.944 18.198 1.00 98.25 186 PRO A CA 1
ATOM 1482 C C . PRO A 1 186 ? -23.317 -3.452 18.077 1.00 98.25 186 PRO A C 1
ATOM 1484 O O . PRO A 1 186 ? -23.654 -4.069 17.059 1.00 98.25 186 PRO A O 1
ATOM 1487 N N . ASP A 1 187 ? -22.694 -4.046 19.092 1.00 97.00 187 ASP A N 1
ATOM 1488 C CA . ASP A 1 187 ? -22.549 -5.498 19.156 1.00 97.00 187 ASP A CA 1
ATOM 1489 C C . ASP A 1 187 ? -23.922 -6.190 19.208 1.00 97.00 187 ASP A C 1
ATOM 1491 O O . ASP A 1 187 ? -24.898 -5.654 19.730 1.00 97.00 187 ASP A O 1
ATOM 1495 N N . ASP A 1 188 ? -23.990 -7.423 18.705 1.00 94.31 188 ASP A N 1
ATOM 1496 C CA . ASP A 1 188 ? -25.234 -8.204 18.671 1.00 94.31 188 ASP A CA 1
ATOM 1497 C C . ASP A 1 188 ? -25.773 -8.545 20.071 1.00 94.31 188 ASP A C 1
ATOM 1499 O O . ASP A 1 188 ? -26.918 -8.973 20.201 1.00 94.31 188 ASP A O 1
ATOM 1503 N N . LYS A 1 189 ? -24.962 -8.389 21.127 1.00 92.31 189 LYS A N 1
ATOM 1504 C CA . LYS A 1 189 ? -25.377 -8.593 22.520 1.00 92.31 189 LYS A CA 1
ATOM 1505 C C . LYS A 1 189 ? -25.885 -7.328 23.203 1.00 92.31 189 LYS A C 1
ATOM 1507 O O . LYS A 1 189 ? -26.260 -7.412 24.368 1.00 92.31 189 LYS A O 1
ATOM 1512 N N . VAL A 1 190 ? -25.921 -6.183 22.521 1.00 92.12 190 VAL A N 1
ATOM 1513 C CA . VAL A 1 190 ? -26.461 -4.947 23.098 1.00 92.12 190 VAL A CA 1
ATOM 1514 C C . VAL A 1 190 ? -27.996 -5.026 23.116 1.00 92.12 190 VAL A C 1
ATOM 1516 O O . VAL A 1 190 ? -28.618 -4.934 22.057 1.00 92.12 190 VAL A O 1
ATOM 1519 N N . PRO A 1 191 ? -28.637 -5.186 24.290 1.00 88.31 191 PRO A N 1
ATOM 1520 C CA . PRO A 1 191 ? -30.048 -5.573 24.379 1.00 88.31 191 PRO A CA 1
ATOM 1521 C C . PRO A 1 191 ? -31.005 -4.480 23.891 1.00 88.31 191 PRO A C 1
ATOM 1523 O O . PRO A 1 191 ? -32.086 -4.774 23.386 1.00 88.31 191 PRO A O 1
ATOM 1526 N N . THR A 1 192 ? -30.613 -3.215 24.031 1.00 89.69 192 THR A N 1
ATOM 1527 C CA . THR A 1 192 ? -31.449 -2.049 23.715 1.00 89.69 192 THR A CA 1
ATOM 1528 C C . THR A 1 192 ? -31.034 -1.334 22.433 1.00 89.69 192 THR A C 1
ATOM 1530 O O . THR A 1 192 ? -31.588 -0.279 22.105 1.00 89.69 192 THR A O 1
ATOM 1533 N N . ALA A 1 193 ? -30.100 -1.914 21.671 1.00 93.44 193 ALA A N 1
ATOM 1534 C CA . ALA A 1 193 ? -29.658 -1.339 20.412 1.00 93.44 193 ALA A CA 1
ATOM 1535 C C . ALA A 1 193 ? -30.796 -1.298 19.380 1.00 93.44 193 ALA A C 1
ATOM 1537 O O . ALA A 1 193 ? -31.518 -2.271 19.163 1.00 93.44 193 ALA A O 1
ATOM 1538 N N . LYS A 1 194 ? -30.937 -0.155 18.701 1.00 94.62 194 LYS A N 1
ATOM 1539 C CA . LYS A 1 194 ? -31.878 0.036 17.587 1.00 94.62 194 LYS A CA 1
ATOM 1540 C C . LYS A 1 194 ? -31.146 0.683 16.418 1.00 94.62 194 LYS A C 1
ATOM 1542 O O . LYS A 1 194 ? -30.873 1.885 16.428 1.00 94.62 194 LYS A O 1
ATOM 1547 N N . GLY A 1 195 ? -30.819 -0.113 15.401 1.00 95.94 195 GLY A N 1
ATOM 1548 C CA . GLY A 1 195 ? -29.971 0.334 14.296 1.00 95.94 195 GLY A CA 1
ATOM 1549 C C . GLY A 1 195 ? -28.584 0.733 14.807 1.00 95.94 195 GLY A C 1
ATOM 1550 O O . GLY A 1 195 ? -27.897 -0.080 15.413 1.00 95.94 195 GLY A O 1
ATOM 1551 N N . LYS A 1 196 ? -28.187 1.992 14.590 1.00 97.50 196 LYS A N 1
ATOM 1552 C CA . LYS A 1 196 ? -26.928 2.561 15.104 1.00 97.50 196 LYS A CA 1
ATOM 1553 C C . LYS A 1 196 ? -27.038 3.179 16.501 1.00 97.50 196 LYS A C 1
ATOM 1555 O O . LYS A 1 196 ? -26.039 3.664 17.015 1.00 97.50 196 LYS A O 1
ATOM 1560 N N . LYS A 1 197 ? -28.224 3.198 17.116 1.00 98.06 197 LYS A N 1
ATOM 1561 C CA . LYS A 1 197 ? -28.416 3.752 18.464 1.00 98.06 197 LYS A CA 1
ATOM 1562 C C . LYS A 1 197 ? -28.111 2.695 19.519 1.00 98.06 197 LYS A C 1
ATOM 1564 O O . LYS A 1 197 ? -28.655 1.596 19.432 1.00 98.06 197 LYS A O 1
ATOM 1569 N N . MET A 1 198 ? -27.305 3.048 20.513 1.00 97.38 198 MET A N 1
ATOM 1570 C CA . MET A 1 198 ? -26.984 2.225 21.681 1.00 97.38 198 MET A CA 1
ATOM 1571 C C . MET A 1 198 ? -26.714 3.108 22.903 1.00 97.38 198 MET A C 1
ATOM 1573 O O . MET A 1 198 ? -26.633 4.327 22.783 1.00 97.38 198 MET A O 1
ATOM 1577 N N . LYS A 1 199 ? -26.578 2.496 24.077 1.00 96.69 199 LYS A N 1
ATOM 1578 C CA . LYS A 1 199 ? -26.114 3.184 25.287 1.00 96.69 199 LYS A CA 1
ATOM 1579 C C . LYS A 1 199 ? -24.593 3.062 25.422 1.00 96.69 199 LYS A C 1
ATOM 1581 O O . LYS A 1 199 ? -24.011 2.120 24.879 1.00 96.69 199 LYS A O 1
ATOM 1586 N N . SER A 1 200 ? -23.955 3.989 26.129 1.00 96.44 200 SER A N 1
ATOM 1587 C CA . SER A 1 200 ? -22.531 3.885 26.477 1.00 96.44 200 SER A CA 1
ATOM 1588 C C . SER A 1 200 ? -22.276 2.730 27.459 1.00 96.44 200 SER A C 1
ATOM 1590 O O . SER A 1 200 ? -23.195 2.240 28.122 1.00 96.44 200 SER A O 1
ATOM 1592 N N . GLY A 1 201 ? -21.030 2.255 27.537 1.00 94.50 201 GLY A N 1
ATOM 1593 C CA . GLY A 1 201 ? -20.651 1.075 28.328 1.00 94.50 201 GLY A CA 1
ATOM 1594 C C . GLY A 1 201 ? -20.854 -0.261 27.601 1.00 94.50 201 GLY A C 1
ATOM 1595 O O . GLY A 1 201 ? -20.394 -1.301 28.064 1.00 94.50 201 GLY A O 1
ATOM 1596 N N . TYR A 1 202 ? -21.516 -0.254 26.444 1.00 95.38 202 TYR A N 1
ATOM 1597 C CA . TYR A 1 202 ? -21.693 -1.436 25.606 1.00 95.38 202 TYR A CA 1
ATOM 1598 C C . TYR A 1 202 ? -20.638 -1.535 24.496 1.00 95.38 202 TYR A C 1
ATOM 1600 O O . TYR A 1 202 ? -19.932 -0.574 24.173 1.00 95.38 202 TYR A O 1
ATOM 1608 N N . GLY A 1 203 ? -20.547 -2.728 23.902 1.00 96.25 203 GLY A N 1
ATOM 1609 C CA . GLY A 1 203 ? -19.606 -3.042 22.833 1.00 96.25 203 GLY A CA 1
ATOM 1610 C C . GLY A 1 203 ? -20.073 -2.582 21.453 1.00 96.25 203 GLY A C 1
ATOM 1611 O O . GLY A 1 203 ? -21.256 -2.678 21.127 1.00 96.25 203 GLY A O 1
ATOM 1612 N N . VAL A 1 204 ? -19.129 -2.153 20.620 1.00 98.12 204 VAL A N 1
ATOM 1613 C CA . VAL A 1 204 ? -19.288 -1.947 19.176 1.00 98.12 204 VAL A CA 1
ATOM 1614 C C . VAL A 1 204 ? -18.493 -2.992 18.403 1.00 98.12 204 VAL A C 1
ATOM 1616 O O . VAL A 1 204 ? -17.432 -3.439 18.844 1.00 98.12 204 VAL A O 1
ATOM 1619 N N . LYS A 1 205 ? -18.984 -3.361 17.223 1.00 98.00 205 LYS A N 1
ATOM 1620 C CA . LYS A 1 205 ? -18.277 -4.188 16.244 1.00 98.00 205 LYS A CA 1
ATOM 1621 C C . LYS A 1 205 ? -18.022 -3.395 14.970 1.00 98.00 205 LYS A C 1
ATOM 1623 O O . LYS A 1 205 ? -18.809 -2.520 14.602 1.00 98.00 205 LYS A O 1
ATOM 1628 N N . ILE A 1 206 ? -16.931 -3.735 14.301 1.00 98.31 206 ILE A N 1
ATOM 1629 C CA . ILE A 1 206 ? -16.515 -3.133 13.040 1.00 98.31 206 ILE A CA 1
ATOM 1630 C C . ILE A 1 206 ? -16.494 -4.203 11.953 1.00 98.31 206 ILE A C 1
ATOM 1632 O O . ILE A 1 206 ? -16.087 -5.335 12.207 1.00 98.31 206 ILE A O 1
ATOM 1636 N N . ASN A 1 207 ? -16.935 -3.831 10.758 1.00 98.31 207 ASN A N 1
ATOM 1637 C CA . ASN A 1 207 ? -16.670 -4.570 9.533 1.00 98.31 207 ASN A CA 1
ATOM 1638 C C . ASN A 1 207 ? -16.133 -3.578 8.505 1.00 98.31 207 ASN A C 1
ATOM 1640 O O . ASN A 1 207 ? -16.769 -2.552 8.257 1.00 98.31 207 ASN A O 1
ATOM 1644 N N . LEU A 1 208 ? -14.969 -3.872 7.945 1.00 98.38 208 LEU A N 1
ATOM 1645 C CA . LEU A 1 208 ? -14.330 -3.071 6.916 1.00 98.38 208 LEU A CA 1
ATOM 1646 C C . LEU A 1 208 ? -14.113 -3.948 5.689 1.00 98.38 208 LEU A C 1
ATOM 1648 O O . LEU A 1 208 ? -13.579 -5.050 5.797 1.00 98.38 208 LEU A O 1
ATOM 1652 N N . THR A 1 209 ? -14.502 -3.452 4.522 1.00 98.50 209 THR A N 1
ATOM 1653 C CA . THR A 1 209 ? -14.307 -4.132 3.238 1.00 98.50 209 THR A CA 1
ATOM 1654 C C . THR A 1 209 ? -13.499 -3.258 2.307 1.00 98.50 209 THR A C 1
ATOM 1656 O O . THR A 1 209 ? -13.691 -2.046 2.258 1.00 98.50 209 THR A O 1
ATOM 1659 N N . THR A 1 210 ? -12.607 -3.876 1.548 1.00 98.44 210 THR A N 1
ATOM 1660 C CA . THR A 1 210 ? -11.727 -3.192 0.603 1.00 98.44 210 THR A CA 1
ATOM 1661 C C . THR A 1 210 ? -11.894 -3.782 -0.783 1.00 98.44 210 THR A C 1
ATOM 1663 O O . THR A 1 210 ? -12.266 -4.944 -0.938 1.00 98.44 210 THR A O 1
ATOM 1666 N N . ASN A 1 211 ? -11.606 -2.980 -1.797 1.00 98.38 211 ASN A N 1
ATOM 1667 C CA . ASN A 1 211 ? -11.489 -3.429 -3.167 1.00 98.38 211 ASN A CA 1
ATOM 1668 C C . ASN A 1 211 ? -10.377 -2.641 -3.861 1.00 98.38 211 ASN A C 1
ATOM 1670 O O . ASN A 1 211 ? -10.462 -1.418 -3.997 1.00 98.38 211 ASN A O 1
ATOM 1674 N N . VAL A 1 212 ? -9.347 -3.356 -4.300 1.00 98.56 212 VAL A N 1
ATOM 1675 C CA . VAL A 1 212 ? -8.232 -2.822 -5.074 1.00 98.56 212 VAL A CA 1
ATOM 1676 C C . VAL A 1 212 ? -8.452 -3.185 -6.538 1.00 98.56 212 VAL A C 1
ATOM 1678 O O . VAL A 1 212 ? -8.593 -4.353 -6.902 1.00 98.56 212 VAL A O 1
ATOM 1681 N N . LYS A 1 213 ? -8.461 -2.174 -7.403 1.00 98.44 213 LYS A N 1
ATOM 1682 C CA . LYS A 1 213 ? -8.419 -2.356 -8.856 1.00 98.44 213 LYS A CA 1
ATOM 1683 C C . LYS A 1 213 ? -7.007 -2.059 -9.319 1.00 98.44 213 LYS A C 1
ATOM 1685 O O . LYS A 1 213 ? -6.451 -1.039 -8.938 1.00 98.44 213 LYS A O 1
ATOM 1690 N N . SER A 1 214 ? -6.431 -2.937 -10.126 1.00 97.88 214 SER A N 1
ATOM 1691 C CA . SER A 1 214 ? -5.081 -2.768 -10.657 1.00 97.88 214 SER A CA 1
ATOM 1692 C C . SER A 1 214 ? -5.036 -3.233 -12.099 1.00 97.88 214 SER A C 1
ATOM 1694 O O . SER A 1 214 ? -5.652 -4.245 -12.437 1.00 97.88 214 SER A O 1
ATOM 1696 N N . SER A 1 215 ? -4.293 -2.496 -12.921 1.00 97.44 215 SER A N 1
ATOM 1697 C CA . SER A 1 215 ? -4.035 -2.850 -14.320 1.00 97.44 215 SER A CA 1
ATOM 1698 C C . SER A 1 215 ? -3.283 -4.182 -14.410 1.00 97.44 215 SER A C 1
ATOM 1700 O O . SER A 1 215 ? -3.580 -5.000 -15.272 1.00 97.44 215 SER A O 1
ATOM 1702 N N . VAL A 1 216 ? -2.370 -4.440 -13.459 1.00 96.44 216 VAL A N 1
ATOM 1703 C CA . VAL A 1 216 ? -1.609 -5.693 -13.361 1.00 96.44 216 VAL A CA 1
ATOM 1704 C C . VAL A 1 216 ? -1.553 -6.169 -11.907 1.00 96.44 216 VAL A C 1
ATOM 1706 O O . VAL A 1 216 ? -0.847 -5.620 -11.056 1.00 96.44 216 VAL A O 1
ATOM 1709 N N . LYS A 1 217 ? -2.297 -7.237 -11.599 1.00 95.50 217 LYS A N 1
ATOM 1710 C CA . LYS A 1 217 ? -2.409 -7.772 -10.229 1.00 95.50 217 LYS A CA 1
ATOM 1711 C C . LYS A 1 217 ? -1.093 -8.330 -9.679 1.00 95.50 217 LYS A C 1
ATOM 1713 O O . LYS A 1 217 ? -0.843 -8.217 -8.484 1.00 95.50 217 LYS A O 1
ATOM 1718 N N . SER A 1 218 ? -0.236 -8.911 -10.518 1.00 96.25 218 SER A N 1
ATOM 1719 C CA . SER A 1 218 ? 1.057 -9.460 -10.075 1.00 96.25 218 SER A CA 1
ATOM 1720 C C . SER A 1 218 ? 2.038 -8.381 -9.599 1.00 96.25 218 SER A C 1
ATOM 1722 O O . SER A 1 218 ? 2.930 -8.691 -8.816 1.00 96.25 218 SER A O 1
ATOM 1724 N N . TRP A 1 219 ? 1.849 -7.120 -10.000 1.00 96.81 219 TRP A N 1
ATOM 1725 C CA . TRP A 1 219 ? 2.705 -5.986 -9.625 1.00 96.81 219 TRP A CA 1
ATOM 1726 C C . TRP A 1 219 ? 2.228 -5.234 -8.383 1.00 96.81 219 TRP A C 1
ATOM 1728 O O . TRP A 1 219 ? 2.862 -4.277 -7.956 1.00 96.81 219 TRP A O 1
ATOM 1738 N N . THR A 1 220 ? 1.090 -5.631 -7.818 1.00 98.19 220 THR A N 1
ATOM 1739 C CA . THR A 1 220 ? 0.417 -4.899 -6.739 1.00 98.19 220 THR A CA 1
ATOM 1740 C C . THR A 1 220 ? -0.027 -5.844 -5.626 1.00 98.19 220 THR A C 1
ATOM 1742 O O . THR A 1 220 ? 0.022 -7.073 -5.775 1.00 98.19 220 THR A O 1
ATOM 1745 N N . THR A 1 221 ? -0.435 -5.296 -4.484 1.00 98.44 221 THR A N 1
ATOM 1746 C CA . THR A 1 221 ? -1.008 -6.063 -3.365 1.00 98.44 221 THR A CA 1
ATOM 1747 C C . THR A 1 221 ? -2.441 -5.628 -3.071 1.00 98.44 221 THR A C 1
ATOM 1749 O O . THR A 1 221 ? -2.897 -4.578 -3.520 1.00 98.44 221 THR A O 1
ATOM 1752 N N . GLY A 1 222 ? -3.166 -6.457 -2.318 1.00 98.00 222 GLY A N 1
ATOM 1753 C CA . GLY A 1 222 ? -4.387 -6.031 -1.636 1.00 98.00 222 GLY A CA 1
ATOM 1754 C C . GLY A 1 222 ? -4.075 -5.247 -0.362 1.00 98.00 222 GLY A C 1
ATOM 1755 O O . GLY A 1 222 ? -2.907 -5.060 -0.025 1.00 98.00 222 GLY A O 1
ATOM 1756 N N . ALA A 1 223 ? -5.115 -4.826 0.359 1.00 97.81 223 ALA A N 1
ATOM 1757 C CA . ALA A 1 223 ? -4.950 -4.211 1.674 1.00 97.81 223 ALA A CA 1
ATOM 1758 C C . ALA A 1 223 ? -4.562 -5.267 2.710 1.00 97.81 223 ALA A C 1
ATOM 1760 O O . ALA A 1 223 ? -5.050 -6.401 2.673 1.00 97.81 223 ALA A O 1
ATOM 1761 N N . GLN A 1 224 ? -3.675 -4.909 3.637 1.00 97.69 224 GLN A N 1
ATOM 1762 C CA . GLN A 1 224 ? -3.092 -5.888 4.564 1.00 97.69 224 GLN A CA 1
ATOM 1763 C C . GLN A 1 224 ? -3.172 -5.469 6.021 1.00 97.69 224 GLN A C 1
ATOM 1765 O O . GLN A 1 224 ? -3.245 -6.341 6.884 1.00 97.69 224 GLN A O 1
ATOM 1770 N N . THR A 1 225 ? -3.247 -4.165 6.274 1.00 97.06 225 THR A N 1
ATOM 1771 C CA . THR A 1 225 ? -3.224 -3.605 7.619 1.00 97.06 225 THR A CA 1
ATOM 1772 C C . THR A 1 225 ? -4.349 -2.597 7.782 1.00 97.06 225 THR A C 1
ATOM 1774 O O . THR A 1 225 ? -4.523 -1.706 6.955 1.00 97.06 225 THR A O 1
ATOM 1777 N N . ALA A 1 226 ? -5.101 -2.719 8.873 1.00 97.50 226 ALA A N 1
ATOM 1778 C CA . ALA A 1 226 ? -6.091 -1.734 9.282 1.00 97.50 226 ALA A CA 1
ATOM 1779 C C . ALA A 1 226 ? -5.975 -1.490 10.790 1.00 97.50 226 ALA A C 1
ATOM 1781 O O . ALA A 1 226 ? -5.942 -2.440 11.577 1.00 97.50 226 ALA A O 1
ATOM 1782 N N . ILE A 1 227 ? -5.905 -0.221 11.189 1.00 97.50 227 ILE A N 1
ATOM 1783 C CA . ILE A 1 227 ? -5.722 0.191 12.584 1.00 97.50 227 ILE A CA 1
ATOM 1784 C C . ILE A 1 227 ? -6.859 1.124 12.978 1.00 97.50 227 ILE A C 1
ATOM 1786 O O . ILE A 1 227 ? -7.013 2.189 12.386 1.00 97.50 227 ILE A O 1
ATOM 1790 N N . THR A 1 228 ? -7.639 0.742 13.986 1.00 98.06 228 THR A N 1
ATOM 1791 C CA . THR A 1 228 ? -8.756 1.538 14.497 1.00 98.06 228 THR A CA 1
ATOM 1792 C C . THR A 1 228 ? -8.378 2.272 15.779 1.00 98.06 228 THR A C 1
ATOM 1794 O O . THR A 1 228 ? -7.895 1.676 16.741 1.00 98.06 228 THR A O 1
ATOM 1797 N N . TYR A 1 229 ? -8.674 3.562 15.806 1.00 97.88 229 TYR A N 1
ATOM 1798 C CA . TYR A 1 229 ? -8.500 4.491 16.909 1.00 97.88 229 TYR A CA 1
ATOM 1799 C C . TYR A 1 229 ? -9.865 4.974 17.404 1.00 97.88 229 TYR A C 1
ATOM 1801 O O . TYR A 1 229 ? -10.848 4.997 16.654 1.00 97.88 229 TYR A O 1
ATOM 1809 N N . PHE A 1 230 ? -9.911 5.406 18.665 1.00 97.94 230 PHE A N 1
ATOM 1810 C CA . PHE A 1 230 ? -11.165 5.698 19.354 1.00 97.94 230 PHE A CA 1
ATOM 1811 C C . PHE A 1 230 ? -11.179 7.093 20.005 1.00 97.94 230 PHE A C 1
ATOM 1813 O O . PHE A 1 230 ? -10.131 7.570 20.463 1.00 97.94 230 PHE A O 1
ATOM 1820 N N . PRO A 1 231 ? -12.354 7.750 20.065 1.00 97.75 231 PRO A N 1
ATOM 1821 C CA . PRO A 1 231 ? -12.489 9.138 20.499 1.00 97.75 231 PRO A CA 1
ATOM 1822 C C . PRO A 1 231 ? -12.188 9.331 21.987 1.00 97.75 231 PRO A C 1
ATOM 1824 O O . PRO A 1 231 ? -11.637 10.359 22.364 1.00 97.75 231 PRO A O 1
ATOM 1827 N N . GLU A 1 232 ? -12.483 8.347 22.837 1.00 96.94 232 GLU A N 1
ATOM 1828 C CA . GLU A 1 232 ? -12.188 8.380 24.276 1.00 96.94 232 GLU A CA 1
ATOM 1829 C C . GLU A 1 232 ? -10.688 8.472 24.601 1.00 96.94 232 GLU A C 1
ATOM 1831 O O . GLU A 1 232 ? -10.319 8.807 25.724 1.00 96.94 232 GLU A O 1
ATOM 1836 N N . PHE A 1 233 ? -9.829 8.205 23.613 1.00 96.44 233 PHE A N 1
ATOM 1837 C CA . PHE A 1 233 ? -8.372 8.268 23.718 1.00 96.44 233 PHE A CA 1
ATOM 1838 C C . PHE A 1 233 ? -7.760 9.339 22.810 1.00 96.44 233 PHE A C 1
ATOM 1840 O O . PHE A 1 233 ? -6.584 9.234 22.447 1.00 96.44 233 PHE A O 1
ATOM 1847 N N . GLU A 1 234 ? -8.563 10.321 22.388 1.00 96.12 234 GLU A N 1
ATOM 1848 C CA . GLU A 1 234 ? -8.173 11.369 21.434 1.00 96.12 234 GLU A CA 1
ATOM 1849 C C . GLU A 1 234 ? -7.610 10.837 20.110 1.00 96.12 234 GLU A C 1
ATOM 1851 O O . GLU A 1 234 ? -6.839 11.523 19.443 1.00 96.12 234 GLU A O 1
ATOM 1856 N N . TYR A 1 235 ? -7.949 9.598 19.747 1.00 96.88 235 TYR A N 1
ATOM 1857 C CA . TYR A 1 235 ? -7.359 8.877 18.621 1.00 96.88 235 TYR A CA 1
ATOM 1858 C C . TYR A 1 235 ? -5.819 8.752 18.663 1.00 96.88 235 TYR A C 1
ATOM 1860 O O . TYR A 1 235 ? -5.186 8.584 17.624 1.00 96.88 235 TYR A O 1
ATOM 1868 N N . LYS A 1 236 ? -5.198 8.828 19.851 1.00 92.94 236 LYS A N 1
ATOM 1869 C CA . LYS A 1 236 ? -3.729 8.825 20.016 1.00 92.94 236 LYS A CA 1
ATOM 1870 C C . LYS A 1 236 ? -3.230 7.734 20.951 1.00 92.94 236 LYS A C 1
ATOM 1872 O O . LYS A 1 236 ? -2.237 7.074 20.663 1.00 92.94 236 LYS A O 1
ATOM 1877 N N . THR A 1 237 ? -3.872 7.582 22.110 1.00 91.50 237 THR A N 1
ATOM 1878 C CA . THR A 1 237 ? -3.248 6.855 23.227 1.00 91.50 237 THR A CA 1
ATOM 1879 C C . THR A 1 237 ? -3.355 5.345 23.085 1.00 91.50 237 THR A C 1
ATOM 1881 O O . THR A 1 237 ? -2.416 4.657 23.474 1.00 91.50 237 THR A O 1
ATOM 1884 N N . TYR A 1 238 ? -4.465 4.843 22.544 1.00 95.25 238 TYR A N 1
ATOM 1885 C CA . TYR A 1 238 ? -4.736 3.420 22.345 1.00 95.25 238 TYR A CA 1
ATOM 1886 C C . TYR A 1 238 ? -5.385 3.196 20.981 1.00 95.25 238 TYR A C 1
ATOM 1888 O O . TYR A 1 238 ? -6.078 4.073 20.457 1.00 95.25 238 TYR A O 1
ATOM 1896 N N . TRP A 1 239 ? -5.173 2.010 20.425 1.00 96.38 239 TRP A N 1
ATOM 1897 C CA . TRP A 1 239 ? -5.710 1.599 19.135 1.00 96.38 239 TRP A CA 1
ATOM 1898 C C . TRP A 1 239 ? -5.796 0.083 19.056 1.00 96.38 239 TRP A C 1
ATOM 1900 O O . TRP A 1 239 ? -5.172 -0.651 19.824 1.00 96.38 239 TRP A O 1
ATOM 1910 N N . ARG A 1 240 ? -6.586 -0.402 18.106 1.00 96.94 240 ARG A N 1
ATOM 1911 C CA . ARG A 1 240 ? -6.733 -1.825 17.837 1.00 96.94 240 ARG A CA 1
ATOM 1912 C C . ARG A 1 240 ? -6.347 -2.115 16.406 1.00 96.94 240 ARG A C 1
ATOM 1914 O O . ARG A 1 240 ? -6.886 -1.522 15.480 1.00 96.94 240 ARG A O 1
ATOM 1921 N N . VAL A 1 241 ? -5.431 -3.057 16.242 1.00 96.56 241 VAL A N 1
ATOM 1922 C CA . VAL A 1 241 ? -5.131 -3.650 14.944 1.00 96.56 241 VAL A CA 1
ATOM 1923 C C . VAL A 1 241 ? -6.274 -4.596 14.600 1.00 96.56 241 VAL A C 1
ATOM 1925 O O . VAL A 1 241 ? -6.644 -5.439 15.419 1.00 96.56 241 VAL A O 1
ATOM 1928 N N . LEU A 1 242 ? -6.844 -4.462 13.409 1.00 97.12 242 LEU A N 1
ATOM 1929 C CA . LEU A 1 242 ? -7.908 -5.348 12.954 1.00 97.12 242 LEU A CA 1
ATOM 1930 C C . LEU A 1 242 ? -7.335 -6.678 12.457 1.00 97.12 242 LEU A C 1
ATOM 1932 O O . LEU A 1 242 ? -6.259 -6.730 11.865 1.00 97.12 242 LEU A O 1
ATOM 1936 N N . ASP A 1 243 ? -8.080 -7.755 12.679 1.00 96.31 243 ASP A N 1
ATOM 1937 C CA . ASP A 1 243 ? -7.814 -9.035 12.040 1.00 96.31 243 ASP A CA 1
ATOM 1938 C C . ASP A 1 243 ? -8.281 -8.971 10.589 1.00 96.31 243 ASP A C 1
ATOM 1940 O O . ASP A 1 243 ? -9.443 -8.663 10.310 1.00 96.31 243 ASP A O 1
ATOM 1944 N N . ARG A 1 244 ? -7.386 -9.325 9.670 1.00 96.44 244 ARG A N 1
ATOM 1945 C CA . ARG A 1 244 ? -7.724 -9.552 8.267 1.00 96.44 244 ARG A CA 1
ATOM 1946 C C . ARG A 1 244 ? -8.465 -10.885 8.144 1.00 96.44 244 ARG A C 1
ATOM 1948 O O . ARG A 1 244 ? -7.875 -11.944 8.336 1.00 96.44 244 ARG A O 1
ATOM 1955 N N . VAL A 1 245 ? -9.763 -10.819 7.863 1.00 97.06 245 VAL A N 1
ATOM 1956 C CA . VAL A 1 245 ? -10.663 -11.979 7.751 1.00 97.06 245 VAL A CA 1
ATOM 1957 C C . VAL A 1 245 ? -10.592 -12.601 6.358 1.00 97.06 245 VAL A C 1
ATOM 1959 O O . VAL A 1 245 ? -10.557 -13.821 6.238 1.00 97.06 245 VAL A O 1
ATOM 1962 N N . THR A 1 246 ? -10.532 -11.762 5.324 1.00 96.75 246 THR A N 1
ATOM 1963 C CA . THR A 1 246 ? -10.336 -12.179 3.926 1.00 96.75 246 THR A CA 1
ATOM 1964 C C . THR A 1 246 ? -9.130 -11.442 3.364 1.00 96.75 246 THR A C 1
ATOM 1966 O O . THR A 1 246 ? -8.937 -10.270 3.691 1.00 96.75 246 THR A O 1
ATOM 1969 N N . ASP A 1 247 ? -8.320 -12.105 2.541 1.00 94.69 247 ASP A N 1
ATOM 1970 C CA . ASP A 1 247 ? -7.129 -11.530 1.917 1.00 94.69 247 ASP A CA 1
ATOM 1971 C C . ASP A 1 247 ? -7.361 -11.128 0.446 1.00 94.69 247 ASP A C 1
ATOM 1973 O O . ASP A 1 247 ? -8.486 -11.079 -0.059 1.00 94.69 247 ASP A O 1
ATOM 1977 N N . GLY A 1 248 ? -6.272 -10.789 -0.245 1.00 95.50 248 GLY A N 1
ATOM 1978 C CA . GLY A 1 248 ? -6.294 -10.468 -1.666 1.00 95.50 248 GLY A CA 1
ATOM 1979 C C . GLY A 1 248 ? -6.844 -9.076 -1.981 1.00 95.50 248 GLY A C 1
ATOM 1980 O O . GLY A 1 248 ? -6.903 -8.180 -1.142 1.00 95.50 248 GLY A O 1
ATOM 1981 N N . PHE A 1 249 ? -7.224 -8.874 -3.244 1.00 97.44 249 PHE A N 1
ATOM 1982 C CA . PHE A 1 249 ? -7.676 -7.574 -3.757 1.00 97.44 249 PHE A CA 1
ATOM 1983 C C . PHE A 1 249 ? -9.056 -7.162 -3.227 1.00 97.44 249 PHE A C 1
ATOM 1985 O O . PHE A 1 249 ? -9.441 -6.011 -3.401 1.00 97.44 249 PHE A O 1
ATOM 1992 N N . SER A 1 250 ? -9.779 -8.072 -2.572 1.00 97.50 250 SER A N 1
ATOM 1993 C CA . SER A 1 250 ? -11.061 -7.806 -1.919 1.00 97.50 250 SER A CA 1
ATOM 1994 C C . SER A 1 250 ? -11.010 -8.237 -0.452 1.00 97.50 250 SER A C 1
ATOM 1996 O O . SER A 1 250 ? -11.752 -9.118 -0.023 1.00 97.50 250 SER A O 1
ATOM 1998 N N . ALA A 1 251 ? -10.080 -7.649 0.302 1.00 97.94 251 ALA A N 1
ATOM 1999 C CA . ALA A 1 251 ? -9.847 -7.998 1.696 1.00 97.94 251 ALA A CA 1
ATOM 2000 C C . ALA A 1 251 ? -10.937 -7.438 2.624 1.00 97.94 251 ALA A C 1
ATOM 2002 O O . ALA A 1 251 ? -11.512 -6.375 2.358 1.00 97.94 251 ALA A O 1
ATOM 2003 N N . SER A 1 252 ? -11.175 -8.127 3.741 1.00 98.38 252 SER A N 1
ATOM 2004 C CA . SER A 1 252 ? -12.080 -7.680 4.804 1.00 98.38 252 SER A CA 1
ATOM 2005 C C . SER A 1 252 ? -11.424 -7.750 6.178 1.00 98.38 252 SER A C 1
ATOM 2007 O O . SER A 1 252 ? -10.550 -8.586 6.414 1.00 98.38 252 SER A O 1
ATOM 2009 N N . PHE A 1 253 ? -11.844 -6.867 7.084 1.00 98.69 253 PHE A N 1
ATOM 2010 C CA . PHE A 1 253 ? -11.237 -6.695 8.399 1.00 98.69 253 PHE A CA 1
ATOM 2011 C C . PHE A 1 253 ? -12.289 -6.531 9.498 1.00 98.69 253 PHE A C 1
ATOM 2013 O O . PHE A 1 253 ? -13.303 -5.853 9.323 1.00 98.69 253 PHE A O 1
ATOM 2020 N N . GLU A 1 254 ? -12.007 -7.118 10.658 1.00 98.44 254 GLU A N 1
ATOM 2021 C CA . GLU A 1 254 ? -12.832 -7.049 11.866 1.00 98.44 254 GLU A CA 1
ATOM 2022 C C . GLU A 1 254 ? -11.945 -6.836 13.098 1.00 98.44 254 GLU A C 1
ATOM 2024 O O . GLU A 1 254 ? -10.737 -7.055 13.055 1.00 98.44 254 GLU A O 1
ATOM 2029 N N . PHE A 1 255 ? -12.517 -6.455 14.242 1.00 97.69 255 PHE A N 1
ATOM 2030 C CA . PHE A 1 255 ? -11.742 -6.455 15.486 1.00 97.69 255 PHE A CA 1
ATOM 2031 C C . PHE A 1 255 ? -11.206 -7.851 15.798 1.00 97.69 255 PHE A C 1
ATOM 2033 O O . PHE A 1 255 ? -11.894 -8.849 15.594 1.00 97.69 255 PHE A O 1
ATOM 2040 N N . LYS A 1 256 ? -10.032 -7.933 16.426 1.00 95.75 256 LYS A N 1
ATOM 2041 C CA . LYS A 1 256 ? -9.635 -9.177 17.092 1.00 95.75 256 LYS A CA 1
ATOM 2042 C C . LYS A 1 256 ? -10.616 -9.528 18.203 1.00 95.75 256 LYS A C 1
ATOM 2044 O O . LYS A 1 256 ? -11.299 -8.649 18.751 1.00 95.75 256 LYS A O 1
ATOM 2049 N N . THR A 1 257 ? -10.661 -10.800 18.585 1.00 95.44 257 THR A N 1
ATOM 2050 C CA . THR A 1 257 ? -11.396 -11.212 19.785 1.00 95.44 257 THR A CA 1
ATOM 2051 C C . THR A 1 257 ? -10.920 -10.396 20.981 1.00 95.44 257 THR A C 1
ATOM 2053 O O . THR A 1 257 ? -9.724 -10.303 21.255 1.00 95.44 257 THR A O 1
ATOM 2056 N N . ASN A 1 258 ? -11.857 -9.760 21.677 1.00 93.69 258 ASN A N 1
ATOM 2057 C CA . ASN A 1 258 ? -11.537 -8.963 22.846 1.00 93.69 258 ASN A CA 1
ATOM 2058 C C . ASN A 1 258 ? -11.414 -9.877 24.068 1.00 93.69 258 ASN A C 1
ATOM 2060 O O . ASN A 1 258 ? -12.375 -10.553 24.431 1.00 93.69 258 ASN A O 1
ATOM 2064 N N . LYS A 1 259 ? -10.243 -9.868 24.714 1.00 92.50 259 LYS A N 1
ATOM 2065 C CA . LYS A 1 259 ? -9.953 -10.665 25.918 1.00 92.50 259 LYS A CA 1
ATOM 2066 C C . LYS A 1 259 ? -10.864 -10.342 27.109 1.00 92.50 259 LYS A C 1
ATOM 2068 O O . LYS A 1 259 ? -11.026 -11.184 27.982 1.00 92.50 259 LYS A O 1
ATOM 2073 N N . TYR A 1 260 ? -11.455 -9.148 27.132 1.00 91.88 260 TYR A N 1
ATOM 2074 C CA . TYR A 1 260 ? -12.402 -8.712 28.159 1.00 91.88 260 TYR A CA 1
ATOM 2075 C C . TYR A 1 260 ? -13.852 -9.105 27.839 1.00 91.88 260 TYR A C 1
ATOM 2077 O O . TYR A 1 260 ? -14.747 -8.972 28.668 1.00 91.88 260 TYR A O 1
ATOM 2085 N N . SER A 1 261 ? -14.120 -9.626 26.638 1.00 92.56 261 SER A N 1
ATOM 2086 C CA . SER A 1 261 ? -15.455 -10.097 26.289 1.00 92.56 261 SER A CA 1
ATOM 2087 C C . SER A 1 261 ? -15.753 -11.440 26.954 1.00 92.56 261 SER A C 1
ATOM 2089 O O . SER A 1 261 ? -15.172 -12.461 26.589 1.00 92.56 261 SER A O 1
ATOM 2091 N N . THR A 1 262 ? -16.756 -11.476 27.836 1.00 89.25 262 THR A N 1
ATOM 2092 C CA . THR A 1 262 ? -17.256 -12.716 28.466 1.00 89.25 262 THR A CA 1
ATOM 2093 C C . THR A 1 262 ? -17.706 -13.771 27.447 1.00 89.25 262 THR A C 1
ATOM 2095 O O . THR A 1 262 ? -17.673 -14.963 27.729 1.00 89.25 262 THR A O 1
ATOM 2098 N N . TYR A 1 263 ? -18.112 -13.344 26.247 1.00 91.00 263 TYR A N 1
ATOM 2099 C CA . TYR A 1 263 ? -18.595 -14.215 25.172 1.00 91.00 263 TYR A CA 1
ATOM 2100 C C . TYR A 1 263 ? -17.571 -14.401 24.038 1.00 91.00 263 TYR A C 1
ATOM 2102 O O . TYR A 1 263 ? -17.952 -14.838 22.953 1.00 91.00 263 TYR A O 1
ATOM 2110 N N . GLY A 1 264 ? -16.304 -14.012 24.240 1.00 94.12 264 GLY A N 1
ATOM 2111 C CA . GLY A 1 264 ? -15.253 -14.132 23.220 1.00 94.12 264 GLY A CA 1
ATOM 2112 C C . GLY A 1 264 ? -15.555 -13.352 21.935 1.00 94.12 264 GLY A C 1
ATOM 2113 O O . GLY A 1 264 ? -15.280 -13.826 20.835 1.00 94.12 264 GLY A O 1
ATOM 2114 N N . ARG A 1 265 ? -16.181 -12.174 22.048 1.00 95.69 265 ARG A N 1
ATOM 2115 C CA . ARG A 1 265 ? -16.654 -11.383 20.902 1.00 95.69 265 ARG A CA 1
ATOM 2116 C C . ARG A 1 265 ? -15.563 -10.479 20.328 1.00 95.69 265 ARG A C 1
ATOM 2118 O O . ARG A 1 265 ? -14.695 -9.974 21.042 1.00 95.69 265 ARG A O 1
ATOM 2125 N N . ARG A 1 266 ? -15.673 -10.195 19.030 1.00 97.00 266 ARG A N 1
ATOM 2126 C CA . ARG A 1 266 ? -14.861 -9.220 18.284 1.00 97.00 266 ARG A CA 1
ATOM 2127 C C . ARG A 1 266 ? -15.406 -7.801 18.457 1.00 97.00 2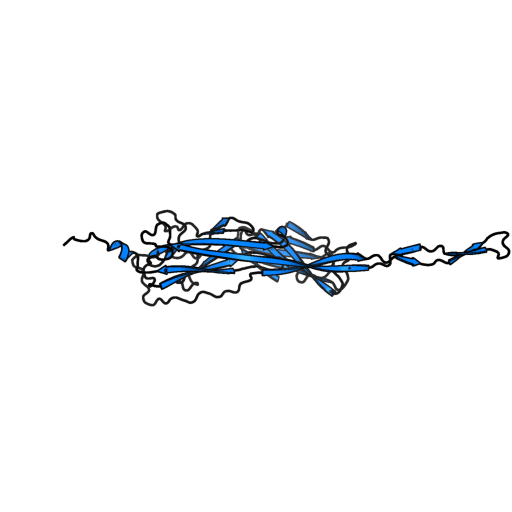66 ARG A C 1
ATOM 2129 O O . ARG A 1 266 ? -16.003 -7.236 17.546 1.00 97.00 266 ARG A O 1
ATOM 2136 N N . VAL A 1 267 ? -15.267 -7.257 19.664 1.00 96.25 267 VAL A N 1
ATOM 2137 C CA . VAL A 1 267 ? -15.904 -5.985 20.052 1.00 96.25 267 VAL A CA 1
ATOM 2138 C C . VAL A 1 267 ? -14.944 -5.044 20.745 1.00 96.25 267 VAL A C 1
ATOM 2140 O O . VAL A 1 267 ? -14.029 -5.490 21.432 1.00 96.25 267 VAL A O 1
ATOM 2143 N N . HIS A 1 268 ? -15.167 -3.746 20.608 1.00 97.00 268 HIS A N 1
ATOM 2144 C CA . HIS A 1 268 ? -14.549 -2.711 21.433 1.00 97.00 268 HIS A CA 1
ATOM 2145 C C . HIS A 1 268 ? -15.596 -2.145 22.392 1.00 97.00 268 HIS A C 1
ATOM 2147 O O . HIS A 1 268 ? -16.694 -1.825 21.945 1.00 97.00 268 HIS A O 1
ATOM 2153 N N . PHE A 1 269 ? -15.303 -2.054 23.688 1.00 96.62 269 PHE A N 1
ATOM 2154 C CA . PHE A 1 269 ? -16.251 -1.502 24.659 1.00 96.62 269 PHE A CA 1
ATOM 2155 C C . PHE A 1 269 ? -16.101 0.013 24.746 1.00 96.62 269 PHE A C 1
ATOM 2157 O O . PHE A 1 269 ? -15.004 0.522 24.953 1.00 96.62 269 PHE A O 1
ATOM 2164 N N . THR A 1 270 ? -17.216 0.726 24.592 1.00 96.50 270 THR A N 1
ATOM 2165 C CA . THR A 1 270 ? -17.253 2.173 24.836 1.00 96.50 270 THR A CA 1
ATOM 2166 C C . THR A 1 270 ? -17.163 2.452 26.339 1.00 96.50 270 THR A C 1
ATOM 2168 O O . THR A 1 270 ? -17.718 1.678 27.124 1.00 96.50 270 THR A O 1
ATOM 2171 N N . PRO A 1 271 ? -16.516 3.544 26.781 1.00 95.94 271 PRO A N 1
ATOM 2172 C CA . PRO A 1 271 ? -16.521 3.906 28.192 1.00 95.94 271 PRO A CA 1
ATOM 2173 C C . PRO A 1 271 ? -17.933 4.201 28.687 1.00 95.94 271 PRO A C 1
ATOM 2175 O O . PRO A 1 271 ? -18.732 4.809 27.976 1.00 95.94 271 PRO A O 1
ATOM 2178 N N . LEU A 1 272 ? -18.223 3.837 29.935 1.00 94.50 272 LEU A N 1
ATOM 2179 C CA . LEU A 1 272 ? -19.513 4.118 30.567 1.00 94.50 272 LEU A CA 1
ATOM 2180 C C . LEU A 1 272 ? -19.838 5.622 30.583 1.00 94.50 272 LEU A C 1
ATOM 2182 O O . LEU A 1 272 ? -20.965 6.025 30.309 1.00 94.50 272 LEU A O 1
ATOM 2186 N N . TRP A 1 273 ? -18.839 6.452 30.883 1.00 95.56 273 TRP A N 1
ATOM 2187 C CA . TRP A 1 273 ? -18.971 7.905 30.991 1.00 95.56 273 TRP A CA 1
ATOM 2188 C C . TRP A 1 273 ? -19.066 8.627 29.639 1.00 95.56 273 TRP A C 1
ATOM 2190 O O . TRP A 1 273 ? -19.201 9.850 29.631 1.00 95.56 273 TRP A O 1
ATOM 2200 N N . TYR A 1 274 ? -18.968 7.919 28.505 1.00 96.75 274 TYR A N 1
ATOM 2201 C CA . TYR A 1 274 ? -19.024 8.559 27.191 1.00 96.75 274 TYR A CA 1
ATOM 2202 C C . TYR A 1 274 ? -20.370 9.284 27.012 1.00 96.75 274 TYR A C 1
ATOM 2204 O O . TYR A 1 274 ? -21.414 8.672 27.255 1.00 96.75 274 TYR A O 1
ATOM 2212 N N . PRO A 1 275 ? -20.372 10.569 26.617 1.00 96.06 275 PRO A N 1
ATOM 2213 C CA . PRO A 1 275 ? -21.585 11.375 26.600 1.00 96.06 275 PRO A CA 1
ATOM 2214 C C . PRO A 1 275 ? -22.548 10.964 25.481 1.00 96.06 275 PRO A C 1
ATOM 2216 O O . PRO A 1 275 ? -22.157 10.378 24.469 1.00 96.06 275 PRO A O 1
ATOM 2219 N N . ASP A 1 276 ? -23.813 11.354 25.637 1.00 97.06 276 ASP A N 1
ATOM 2220 C CA . ASP A 1 276 ? -24.804 11.289 24.565 1.00 97.06 276 ASP A CA 1
ATOM 2221 C C . ASP A 1 276 ? -24.317 12.055 23.331 1.00 97.06 276 ASP A C 1
ATOM 2223 O O . ASP A 1 276 ? -23.854 13.195 23.421 1.00 97.06 276 ASP A O 1
ATOM 2227 N N . GLY A 1 277 ? -24.456 11.438 22.160 1.00 97.00 277 GLY A N 1
ATOM 2228 C CA . GLY A 1 277 ? -23.984 12.012 20.907 1.00 97.00 277 GLY A CA 1
ATOM 2229 C C . GLY A 1 277 ? -23.438 10.970 19.944 1.00 97.00 277 GLY A C 1
ATOM 2230 O O . GLY A 1 277 ? -23.852 9.810 19.937 1.00 97.00 277 GLY A O 1
ATOM 2231 N N . THR A 1 278 ? -22.522 11.402 19.086 1.00 97.81 278 THR A N 1
ATOM 2232 C CA . THR A 1 278 ? -21.907 10.548 18.070 1.00 97.81 278 THR A CA 1
ATOM 2233 C C . THR A 1 278 ? -20.608 9.961 18.606 1.00 97.81 278 THR A C 1
ATOM 2235 O O . THR A 1 278 ? -19.689 10.702 18.944 1.00 97.81 278 THR A O 1
ATOM 2238 N N . TYR A 1 279 ? -20.524 8.633 18.636 1.00 98.25 279 TYR A N 1
ATOM 2239 C CA . TYR A 1 279 ? -19.284 7.901 18.864 1.00 98.25 279 TYR A CA 1
ATOM 2240 C C . TYR A 1 279 ? -18.728 7.472 17.508 1.00 98.25 279 TYR A C 1
ATOM 2242 O O . TYR A 1 279 ? -19.276 6.568 16.872 1.00 98.25 279 TYR A O 1
ATOM 2250 N N . THR A 1 280 ? -17.669 8.138 17.053 1.00 98.50 280 THR A N 1
ATOM 2251 C CA . THR A 1 280 ? -17.037 7.881 15.753 1.00 98.50 280 THR A CA 1
ATOM 2252 C C . THR A 1 280 ? -15.754 7.093 15.952 1.00 98.50 280 THR A C 1
ATOM 2254 O O . THR A 1 280 ? -14.849 7.569 16.624 1.00 98.50 280 THR A O 1
ATOM 2257 N N . ALA A 1 281 ? -15.647 5.911 15.349 1.00 98.31 281 ALA A N 1
ATOM 2258 C CA . ALA A 1 281 ? -14.375 5.201 15.272 1.00 98.31 281 ALA A CA 1
ATOM 2259 C C . ALA A 1 281 ? -13.643 5.608 13.988 1.00 98.31 281 ALA A C 1
ATOM 2261 O O . ALA A 1 281 ? -14.263 5.745 12.932 1.00 98.31 281 ALA A O 1
ATOM 2262 N N . TYR A 1 282 ? -12.326 5.773 14.081 1.00 98.50 282 TYR A N 1
ATOM 2263 C CA . TYR A 1 282 ? -11.463 6.125 12.956 1.00 98.50 282 TYR A CA 1
ATOM 2264 C C . TYR A 1 282 ? -10.554 4.951 12.626 1.00 98.50 282 TYR A C 1
ATOM 2266 O O . TYR A 1 282 ? -9.883 4.446 13.517 1.00 98.50 282 TYR A O 1
ATOM 2274 N N . THR A 1 283 ? -10.512 4.516 11.371 1.00 98.44 283 THR A N 1
ATOM 2275 C CA . THR A 1 283 ? -9.614 3.453 10.918 1.00 98.44 283 THR A CA 1
ATOM 2276 C C . THR A 1 283 ? -8.687 3.968 9.831 1.00 98.44 283 THR A C 1
ATOM 2278 O O . THR A 1 283 ? -9.153 4.492 8.822 1.00 98.44 283 THR A O 1
ATOM 2281 N N . TYR A 1 284 ? -7.383 3.776 10.020 1.00 97.94 284 TYR A N 1
ATOM 2282 C CA . TYR A 1 284 ? -6.385 3.971 8.976 1.00 97.94 284 TYR A CA 1
ATOM 2283 C C . TYR A 1 284 ? -6.089 2.622 8.314 1.00 97.94 284 TYR A C 1
ATOM 2285 O O . TYR A 1 284 ? -5.640 1.682 8.976 1.00 97.94 284 TYR A O 1
ATOM 2293 N N . LEU A 1 285 ? -6.412 2.516 7.027 1.00 98.00 285 LEU A N 1
ATOM 2294 C CA . LEU A 1 285 ? -6.171 1.345 6.190 1.00 98.00 285 LEU A CA 1
ATOM 2295 C C . LEU A 1 285 ? -4.905 1.576 5.361 1.00 98.00 285 LEU A C 1
ATOM 2297 O O . LEU A 1 285 ? -4.798 2.600 4.689 1.00 98.00 285 LEU A O 1
ATOM 2301 N N . GLU A 1 286 ? -3.974 0.628 5.368 1.00 96.19 286 GLU A N 1
ATOM 2302 C CA . GLU A 1 286 ? -2.681 0.758 4.693 1.00 96.19 286 GLU A CA 1
ATOM 2303 C C . GLU A 1 286 ? -2.158 -0.583 4.137 1.00 96.19 286 GLU A C 1
ATOM 2305 O O . GLU A 1 286 ? -2.846 -1.612 4.146 1.00 96.19 286 GLU A O 1
ATOM 2310 N N . ASP A 1 287 ? -0.924 -0.554 3.625 1.00 96.88 287 ASP A N 1
ATOM 2311 C CA . ASP A 1 287 ? -0.203 -1.687 3.034 1.00 96.88 287 ASP A CA 1
ATOM 2312 C C . ASP A 1 287 ? -0.800 -2.242 1.729 1.00 96.88 287 ASP A C 1
ATOM 2314 O O . ASP A 1 287 ? -0.684 -3.434 1.429 1.00 96.88 287 ASP A O 1
ATOM 2318 N N . VAL A 1 288 ? -1.394 -1.369 0.911 1.00 98.25 288 VAL A N 1
ATOM 2319 C CA . VAL A 1 288 ? -1.678 -1.647 -0.506 1.00 98.25 288 VAL A CA 1
ATOM 2320 C C . VAL A 1 288 ? -0.498 -1.146 -1.341 1.00 98.25 288 VAL A C 1
ATOM 2322 O O . VAL A 1 288 ? -0.405 0.036 -1.652 1.00 98.25 288 VAL A O 1
ATOM 2325 N N . TRP A 1 289 ? 0.436 -2.019 -1.696 1.00 98.38 289 TRP A N 1
ATOM 2326 C CA . TRP A 1 289 ? 1.674 -1.636 -2.370 1.00 98.38 289 TRP A CA 1
ATOM 2327 C C . TRP A 1 289 ? 1.544 -1.667 -3.895 1.00 98.38 289 TRP A C 1
ATOM 2329 O O . TRP A 1 289 ? 1.012 -2.616 -4.480 1.00 98.38 289 TRP A O 1
ATOM 2339 N N . THR A 1 290 ? 2.062 -0.618 -4.534 1.00 98.50 290 THR A N 1
ATOM 2340 C CA . THR A 1 290 ? 2.188 -0.464 -5.990 1.00 98.50 290 THR A CA 1
ATOM 2341 C C . THR A 1 290 ? 3.622 -0.068 -6.343 1.00 98.50 290 THR A C 1
ATOM 2343 O O . THR A 1 290 ? 4.341 0.405 -5.459 1.00 98.50 290 THR A O 1
ATOM 2346 N N . PRO A 1 291 ? 4.048 -0.183 -7.614 1.00 97.75 291 PRO A N 1
ATOM 2347 C CA . PRO A 1 291 ? 5.360 0.303 -8.033 1.00 97.75 291 PRO A CA 1
ATOM 2348 C C . PRO A 1 291 ? 5.601 1.784 -7.714 1.00 97.75 291 PRO A C 1
ATOM 2350 O O . PRO A 1 291 ? 6.720 2.159 -7.387 1.00 97.75 291 PRO A O 1
ATOM 2353 N N . ALA A 1 292 ? 4.552 2.609 -7.731 1.00 97.69 292 ALA A N 1
ATOM 2354 C CA . ALA A 1 292 ? 4.616 4.034 -7.404 1.00 97.69 292 ALA A CA 1
ATOM 2355 C C . ALA A 1 292 ? 4.358 4.347 -5.911 1.00 97.69 292 ALA A C 1
ATOM 2357 O O . ALA A 1 292 ? 4.112 5.494 -5.548 1.00 97.69 292 ALA A O 1
ATOM 2358 N N . GLY A 1 293 ? 4.394 3.342 -5.030 1.00 96.81 293 GLY A N 1
ATOM 2359 C CA . GLY A 1 293 ? 4.249 3.512 -3.581 1.00 96.81 293 GLY A CA 1
ATOM 2360 C C . GLY A 1 293 ? 2.949 2.950 -3.002 1.00 96.81 293 GLY A C 1
ATOM 2361 O O . GLY A 1 293 ? 2.196 2.236 -3.670 1.00 96.81 293 GLY A O 1
ATOM 2362 N N . MET A 1 294 ? 2.711 3.239 -1.723 1.00 97.62 294 MET A N 1
ATOM 2363 C CA . MET A 1 294 ? 1.602 2.681 -0.944 1.00 97.62 294 MET A CA 1
ATOM 2364 C C . MET A 1 294 ? 0.301 3.466 -1.144 1.00 97.62 294 MET A C 1
ATOM 2366 O O . MET A 1 294 ? 0.291 4.690 -1.026 1.00 97.62 294 MET A O 1
ATOM 2370 N N . LEU A 1 295 ? -0.803 2.751 -1.363 1.00 98.56 295 LEU A N 1
ATOM 2371 C CA . LEU A 1 295 ? -2.155 3.275 -1.211 1.00 98.56 295 LEU A CA 1
ATOM 2372 C C . LEU A 1 295 ? -2.633 3.082 0.235 1.00 98.56 295 LEU A C 1
ATOM 2374 O O . LEU A 1 295 ? -2.376 2.054 0.869 1.00 98.56 295 LEU A O 1
ATOM 2378 N N . SER A 1 296 ? -3.353 4.072 0.743 1.00 98.19 296 SER A N 1
ATOM 2379 C CA . SER A 1 296 ? -3.936 4.096 2.080 1.00 98.19 296 SER A CA 1
ATOM 2380 C C . SER A 1 296 ? -5.253 4.864 2.081 1.00 98.19 296 SER A C 1
ATOM 2382 O O . SER A 1 296 ? -5.504 5.682 1.195 1.00 98.19 296 SER A O 1
ATOM 2384 N N . ALA A 1 297 ? -6.106 4.596 3.067 1.00 98.25 297 ALA A N 1
ATOM 2385 C CA . ALA A 1 297 ? -7.410 5.236 3.194 1.00 98.25 297 ALA A CA 1
ATOM 2386 C C . ALA A 1 297 ? -7.734 5.590 4.648 1.00 98.25 297 ALA A C 1
ATOM 2388 O O . ALA A 1 297 ? -7.528 4.790 5.564 1.00 98.25 297 ALA A O 1
ATOM 2389 N N . ASN A 1 298 ? -8.310 6.775 4.830 1.00 98.12 298 ASN A N 1
ATOM 2390 C CA . ASN A 1 298 ? -8.917 7.208 6.082 1.00 98.12 298 ASN A CA 1
ATOM 2391 C C . ASN A 1 298 ? -10.391 6.818 6.085 1.00 98.12 298 ASN A C 1
ATOM 2393 O O . ASN A 1 298 ? -11.151 7.251 5.218 1.00 98.12 298 ASN A O 1
ATOM 2397 N N . LEU A 1 299 ? -10.812 6.038 7.073 1.00 98.25 299 LEU A N 1
ATOM 2398 C CA . LEU A 1 299 ? -12.179 5.548 7.173 1.00 98.25 299 LEU A CA 1
ATOM 2399 C C . LEU A 1 299 ? -12.781 5.950 8.509 1.00 98.25 299 LEU A C 1
ATOM 2401 O O . LEU A 1 299 ? -12.126 5.900 9.548 1.00 98.25 299 LEU A O 1
ATOM 2405 N N . THR A 1 300 ? -14.053 6.323 8.487 1.00 98.25 300 THR A N 1
ATOM 2406 C CA . THR A 1 300 ? -14.830 6.516 9.706 1.00 98.25 300 THR A CA 1
ATOM 2407 C C . THR A 1 300 ? -16.202 5.909 9.557 1.00 98.25 300 THR A C 1
ATOM 2409 O O . THR A 1 300 ? -16.783 5.883 8.475 1.00 98.25 300 THR A O 1
ATOM 2412 N N . ASP A 1 301 ? -16.731 5.450 10.680 1.00 98.50 301 ASP A N 1
ATOM 2413 C CA . ASP A 1 301 ? -18.157 5.253 10.845 1.00 98.50 301 ASP A CA 1
ATOM 2414 C C . ASP A 1 301 ? -18.514 5.441 12.322 1.00 98.50 301 ASP A C 1
ATOM 2416 O O . ASP A 1 301 ? -17.638 5.486 13.193 1.00 98.50 301 ASP A O 1
ATOM 2420 N N . TYR A 1 302 ? -19.801 5.575 12.612 1.00 98.44 302 TYR A N 1
ATOM 2421 C CA . TYR A 1 302 ? -20.282 5.953 13.927 1.00 98.44 302 TYR A CA 1
ATOM 2422 C C . TYR A 1 302 ? -21.456 5.113 14.423 1.00 98.44 302 TYR A C 1
ATOM 2424 O O . TYR A 1 302 ? -22.224 4.522 13.658 1.00 98.44 302 TYR A O 1
ATOM 2432 N N . VAL A 1 303 ? -21.629 5.151 15.742 1.00 98.62 303 VAL A N 1
ATOM 2433 C CA . VAL A 1 303 ? -22.868 4.810 16.447 1.00 98.62 303 VAL A CA 1
ATOM 2434 C C . VAL A 1 303 ? -23.361 6.037 17.214 1.00 98.62 303 VAL A C 1
ATOM 2436 O O . VAL A 1 303 ? -22.603 6.965 17.495 1.00 98.62 303 VAL A O 1
ATOM 2439 N N . THR A 1 304 ? -24.648 6.071 17.536 1.00 98.44 304 THR A N 1
ATOM 2440 C CA . THR A 1 304 ? -25.241 7.135 18.350 1.00 98.44 304 THR A CA 1
ATOM 2441 C C . THR A 1 304 ? -25.415 6.633 19.776 1.00 98.44 304 THR A C 1
ATOM 2443 O O . THR A 1 304 ? -26.178 5.692 20.004 1.00 98.44 304 THR A O 1
ATOM 2446 N N . ILE A 1 305 ? -24.741 7.279 20.720 1.00 98.00 305 ILE A N 1
ATOM 2447 C CA . ILE A 1 305 ? -24.888 7.046 22.153 1.00 98.00 305 ILE A CA 1
ATOM 2448 C C . ILE A 1 305 ? -26.084 7.846 22.677 1.00 98.00 305 ILE A C 1
ATOM 2450 O O . ILE A 1 305 ? -26.207 9.041 22.397 1.00 98.00 305 ILE A O 1
ATOM 2454 N N . LYS A 1 306 ? -26.981 7.176 23.407 1.00 96.94 306 LYS A N 1
ATOM 2455 C CA . LYS A 1 306 ? -28.083 7.808 24.142 1.00 96.94 306 LYS A CA 1
ATOM 2456 C C . LYS A 1 306 ? -28.365 7.071 25.451 1.00 96.94 306 LYS A C 1
ATOM 2458 O O . LYS A 1 306 ? -28.958 5.990 25.429 1.00 96.94 306 LYS A O 1
ATOM 2463 N N . GLY A 1 307 ? -28.010 7.688 26.567 1.00 95.06 307 GLY A N 1
ATOM 2464 C CA . GLY A 1 307 ? -27.966 7.065 27.881 1.00 95.06 307 GLY A CA 1
ATOM 2465 C C . GLY A 1 307 ? -26.771 6.124 28.039 1.00 95.06 307 GLY A C 1
ATOM 2466 O O . GLY A 1 307 ? -25.962 5.933 27.126 1.00 95.06 307 GLY A O 1
ATOM 2467 N N . ASN A 1 308 ? -26.697 5.483 29.198 1.00 93.88 308 ASN A N 1
ATOM 2468 C CA . ASN A 1 308 ? -25.643 4.535 29.563 1.00 93.88 308 ASN A CA 1
ATOM 2469 C C . ASN A 1 308 ? -26.229 3.183 30.011 1.00 93.88 308 ASN A C 1
ATOM 2471 O O . ASN A 1 308 ? -27.431 3.057 30.242 1.00 93.88 308 ASN A O 1
ATOM 2475 N N . VAL A 1 309 ? -25.400 2.144 30.127 1.00 90.94 309 VAL A N 1
ATOM 2476 C CA . VAL A 1 309 ? -25.862 0.795 30.514 1.00 90.94 309 VAL A CA 1
ATOM 2477 C C . VAL A 1 309 ? -26.635 0.748 31.848 1.00 90.94 309 VAL A C 1
ATOM 2479 O O . VAL A 1 309 ? -27.506 -0.108 32.003 1.00 90.94 309 VAL A O 1
ATOM 2482 N N . TYR A 1 310 ? -26.440 1.681 32.791 1.00 89.19 310 TYR A N 1
ATOM 2483 C CA . TYR A 1 310 ? -27.252 1.713 34.019 1.00 89.19 310 TYR A CA 1
ATOM 2484 C C . TYR A 1 310 ? -28.712 2.086 33.771 1.00 89.19 310 TYR A C 1
ATOM 2486 O O . TYR A 1 310 ? -29.592 1.613 34.492 1.00 89.19 310 TYR A O 1
ATOM 2494 N N . ASP A 1 311 ? -28.994 2.847 32.716 1.00 85.69 311 ASP A N 1
ATOM 2495 C CA . ASP A 1 311 ? -30.363 3.156 32.311 1.00 85.69 311 ASP A CA 1
ATOM 2496 C C . ASP A 1 311 ? -31.112 1.903 31.814 1.00 85.69 311 ASP A C 1
ATOM 2498 O O . ASP A 1 311 ? -32.333 1.936 31.679 1.00 85.69 311 ASP A O 1
ATOM 2502 N N . ASP A 1 312 ? -30.404 0.819 31.468 1.00 82.56 312 ASP A N 1
ATOM 2503 C CA . ASP A 1 312 ? -31.013 -0.493 31.185 1.00 82.56 312 ASP A CA 1
ATOM 2504 C C . ASP A 1 312 ? -31.208 -1.325 32.457 1.00 82.56 312 ASP A C 1
ATOM 2506 O O . ASP A 1 312 ? -32.153 -2.107 32.542 1.00 82.56 312 ASP A O 1
ATOM 2510 N N . TRP A 1 313 ? -30.351 -1.138 33.464 1.00 68.44 313 TRP A N 1
ATOM 2511 C CA . TRP A 1 313 ? -30.434 -1.861 34.734 1.00 68.44 313 TRP A CA 1
ATOM 2512 C C . TRP A 1 313 ? -31.550 -1.323 35.644 1.00 68.44 313 TRP A C 1
ATOM 2514 O O . TRP A 1 313 ? -32.121 -2.069 36.436 1.00 68.44 313 TRP A O 1
ATOM 2524 N N . HIS A 1 314 ? -31.907 -0.040 35.526 1.00 57.38 314 HIS A N 1
ATOM 2525 C CA . HIS A 1 314 ? -32.930 0.587 36.374 1.00 57.38 314 HIS A CA 1
ATOM 2526 C C . HIS A 1 314 ? -34.388 0.268 35.978 1.00 57.38 314 HIS A C 1
ATOM 2528 O O . HIS A 1 314 ? -35.321 0.864 36.517 1.00 57.38 314 HIS A O 1
ATOM 2534 N N . VAL A 1 315 ? -34.628 -0.689 35.074 1.00 51.94 315 VAL A N 1
ATOM 2535 C CA . VAL A 1 315 ? -35.982 -1.166 34.745 1.00 51.94 315 VAL A CA 1
ATOM 2536 C C . VAL A 1 315 ? -36.403 -2.266 35.733 1.00 51.94 315 VAL A C 1
ATOM 2538 O O . VAL A 1 315 ? -36.487 -3.444 35.395 1.00 51.94 315 VAL A O 1
ATOM 2541 N N . GLY A 1 316 ? -36.649 -1.882 36.990 1.00 53.12 316 GLY A N 1
ATOM 2542 C CA . GLY A 1 316 ? -37.396 -2.707 37.948 1.00 53.12 316 GLY A CA 1
ATOM 2543 C C . GLY A 1 316 ? -38.892 -2.771 37.584 1.00 53.12 316 GLY A C 1
ATOM 2544 O O . GLY A 1 316 ? -39.371 -1.901 36.852 1.00 53.12 316 GLY A O 1
ATOM 2545 N N . PRO A 1 317 ? -39.653 -3.780 38.059 1.00 48.25 317 PRO A N 1
ATOM 2546 C CA . PRO A 1 317 ? -41.064 -3.942 37.706 1.00 48.25 317 PRO A CA 1
ATOM 2547 C C . PRO A 1 317 ? -41.864 -2.671 38.020 1.00 48.25 317 PRO A C 1
ATOM 2549 O O . PRO A 1 317 ? -41.788 -2.134 39.126 1.00 48.25 317 PRO A O 1
ATOM 2552 N N . GLN A 1 318 ? -42.647 -2.193 37.046 1.00 47.97 318 GLN A N 1
ATOM 2553 C CA . GLN A 1 318 ? -43.622 -1.131 37.285 1.00 47.97 318 GLN A CA 1
ATOM 2554 C C . GLN A 1 318 ? -44.628 -1.630 38.324 1.00 47.97 318 GLN A C 1
ATOM 2556 O O . GLN A 1 318 ? -45.349 -2.597 38.076 1.00 47.97 318 GLN A O 1
ATOM 2561 N N . MET A 1 319 ? -44.692 -0.971 39.482 1.00 45.22 319 MET A N 1
ATOM 2562 C CA . MET A 1 319 ? -45.815 -1.173 40.389 1.00 45.22 319 MET A CA 1
ATOM 2563 C C . MET A 1 319 ? -47.069 -0.634 39.705 1.00 45.22 319 MET A C 1
ATOM 2565 O O . MET A 1 319 ? -47.207 0.572 39.492 1.00 45.22 319 MET A O 1
ATOM 2569 N N . VAL A 1 320 ? -47.947 -1.556 39.316 1.00 54.31 320 VAL A N 1
ATOM 2570 C CA . VAL A 1 320 ? -49.299 -1.251 38.852 1.00 54.31 320 VAL A CA 1
ATOM 2571 C C . VAL A 1 320 ? -50.002 -0.526 40.001 1.00 54.31 320 VAL A C 1
ATOM 2573 O O . VAL A 1 320 ? -50.041 -1.049 41.115 1.00 54.31 320 VAL A O 1
ATOM 2576 N N . LYS A 1 321 ? -50.463 0.703 39.751 1.00 48.41 321 LYS A N 1
ATOM 2577 C CA . LYS A 1 321 ? -51.290 1.458 40.698 1.00 48.41 321 LYS A CA 1
ATOM 2578 C C . LYS A 1 321 ? -52.730 0.983 40.663 1.00 48.41 321 LYS A C 1
ATOM 2580 O O . LYS A 1 321 ? -53.213 0.710 39.541 1.00 48.41 321 LYS A O 1
#

pLDDT: mean 94.64, std 7.91, range [45.22, 98.69]

Sequence (321 aa):
DTATYRCDTDVVTSVVLSSDSDIYPDKPAKVTFRVLGRSYTLTDIVMPAGESQLVWVKWHTPKTPQKVNISVSSSKGNLSDDEVTANVVSLEEKTPPDPTATDRNDGFKTPDVPSTAQCLANSWSVWSAEWIPNWVWHEDWQWHEHKGWESGGEWEDDGEWVDEGEWEYTDNTYRASLSADMSLKPDDKVPTAKGKKMKSGYGVKINLTTNVKSSVKSWTTGAQTAITYFPEFEYKTYWRVLDRVTDGFSASFEFKTNKYSTYGRRVHFTPLWYPDGTYTAYTYLEDVWTPAGMLSANLTDYVTIKGNVYDDWHVGPQMVK